Protein AF-A0A1G5QRR0-F1 (afdb_monomer_lite)

Structure (mmCIF, N/CA/C/O backbone):
data_AF-A0A1G5QRR0-F1
#
_entry.id   AF-A0A1G5QRR0-F1
#
loop_
_atom_site.group_PDB
_atom_site.id
_atom_site.type_symbol
_atom_site.label_atom_id
_atom_site.label_alt_id
_atom_site.label_comp_id
_atom_site.label_asym_id
_atom_site.label_entity_id
_atom_site.label_seq_id
_atom_site.pdbx_PDB_ins_code
_atom_site.Cartn_x
_atom_site.Cartn_y
_atom_site.Cartn_z
_atom_site.occupancy
_atom_site.B_iso_or_equiv
_atom_site.auth_seq_id
_atom_site.auth_comp_id
_atom_site.auth_asym_id
_atom_site.auth_atom_id
_atom_site.pdbx_PDB_model_num
ATOM 1 N N . MET A 1 1 ? -15.739 -10.893 16.675 1.00 93.25 1 MET A N 1
ATOM 2 C CA . MET A 1 1 ? -15.525 -9.509 16.202 1.00 93.25 1 MET A CA 1
ATOM 3 C C . MET A 1 1 ? -14.494 -9.543 15.092 1.00 93.25 1 MET A C 1
ATOM 5 O O . MET A 1 1 ? -13.496 -10.241 15.240 1.00 93.25 1 MET A O 1
ATOM 9 N N . ALA A 1 2 ? -14.731 -8.802 14.019 1.00 96.94 2 ALA A N 1
ATOM 10 C CA . ALA A 1 2 ? -13.750 -8.516 12.985 1.00 96.94 2 ALA A CA 1
ATOM 11 C C . ALA A 1 2 ? -13.178 -7.105 13.179 1.00 96.94 2 ALA A C 1
ATOM 13 O O . ALA A 1 2 ? -13.888 -6.200 13.620 1.00 96.94 2 ALA A O 1
ATOM 14 N N . PHE A 1 3 ? -11.904 -6.919 12.848 1.00 97.75 3 PHE A N 1
ATOM 15 C CA . PHE A 1 3 ? -11.227 -5.627 12.894 1.00 97.75 3 PHE A CA 1
ATOM 16 C C . PHE A 1 3 ? -10.704 -5.277 11.503 1.00 97.75 3 PHE A C 1
ATOM 18 O O . PHE A 1 3 ? -9.831 -5.973 10.979 1.00 97.75 3 PHE A O 1
ATOM 25 N N . VAL A 1 4 ? -11.255 -4.216 10.916 1.00 98.31 4 VAL A N 1
ATOM 26 C CA . VAL A 1 4 ? -10.797 -3.626 9.659 1.00 98.31 4 VAL A CA 1
ATOM 27 C C . VAL A 1 4 ? -9.954 -2.403 9.995 1.00 98.31 4 VAL A C 1
ATOM 29 O O . VAL A 1 4 ? -10.473 -1.377 10.421 1.00 98.31 4 VAL A O 1
ATOM 32 N N . ASP A 1 5 ? -8.646 -2.502 9.809 1.00 97.81 5 ASP A N 1
ATOM 33 C CA . ASP A 1 5 ? -7.711 -1.401 10.030 1.00 97.81 5 ASP A CA 1
ATOM 34 C C . ASP A 1 5 ? -7.478 -0.684 8.692 1.00 97.81 5 ASP A C 1
ATOM 36 O O . ASP A 1 5 ? -6.813 -1.212 7.795 1.00 97.81 5 ASP A O 1
ATOM 40 N N . ALA A 1 6 ? -8.034 0.519 8.549 1.00 97.56 6 ALA A N 1
ATOM 41 C CA . ALA A 1 6 ? -7.885 1.378 7.378 1.00 97.56 6 ALA A CA 1
ATOM 42 C C . ALA A 1 6 ? -6.852 2.507 7.567 1.00 97.56 6 ALA A C 1
ATOM 44 O O . ALA A 1 6 ? -6.696 3.344 6.668 1.00 97.56 6 ALA A O 1
ATOM 45 N N . ASP A 1 7 ? -6.111 2.557 8.685 1.00 96.25 7 ASP A N 1
ATOM 46 C CA . ASP A 1 7 ? -5.001 3.506 8.844 1.00 96.25 7 ASP A CA 1
ATOM 47 C C . ASP A 1 7 ? -3.722 2.989 8.170 1.00 96.25 7 ASP A C 1
ATOM 49 O O . ASP A 1 7 ? -2.784 2.482 8.783 1.00 96.25 7 ASP A O 1
ATOM 53 N N . ILE A 1 8 ? -3.633 3.218 6.861 1.00 95.69 8 ILE A N 1
ATOM 54 C CA . ILE A 1 8 ? -2.472 2.859 6.031 1.00 95.69 8 ILE A CA 1
ATOM 55 C C . ILE A 1 8 ? -1.127 3.431 6.520 1.00 95.69 8 ILE A C 1
ATOM 57 O O . ILE A 1 8 ? -0.068 2.948 6.106 1.00 95.69 8 ILE A O 1
ATOM 61 N N . GLY A 1 9 ? -1.137 4.468 7.365 1.00 93.44 9 GLY A N 1
ATOM 62 C CA . GLY A 1 9 ? 0.057 5.138 7.870 1.00 93.44 9 GLY A CA 1
ATOM 63 C C . GLY A 1 9 ? 0.488 4.697 9.269 1.00 93.44 9 GLY A C 1
ATOM 64 O O . GLY A 1 9 ? 1.671 4.858 9.599 1.00 93.44 9 GLY A O 1
ATOM 65 N N . GLN A 1 10 ? -0.433 4.181 10.084 1.00 92.00 10 GLN A N 1
ATOM 66 C CA . GLN A 1 10 ? -0.209 3.760 11.468 1.00 92.00 10 GLN A CA 1
ATOM 67 C C . GLN A 1 10 ? -1.013 2.495 11.782 1.00 92.00 10 GLN A C 1
ATOM 69 O O . GLN A 1 10 ? -2.097 2.567 12.336 1.00 92.00 10 GLN A O 1
ATOM 74 N N . LYS A 1 11 ? -0.435 1.336 11.464 1.00 92.38 11 LYS A N 1
ATOM 75 C CA . LYS A 1 11 ? -1.112 0.042 11.594 1.00 92.38 11 LYS A CA 1
ATOM 76 C C . LYS A 1 11 ? -1.069 -0.545 12.996 1.00 92.38 11 LYS A C 1
ATOM 78 O O . LYS A 1 11 ? 0.013 -0.668 13.597 1.00 92.38 11 LYS A O 1
ATOM 83 N N . ASP A 1 12 ? -2.211 -1.070 13.407 1.00 91.62 12 ASP A N 1
ATOM 84 C CA . ASP A 1 12 ? -2.337 -2.000 14.518 1.00 91.62 12 ASP A CA 1
ATOM 85 C C . ASP A 1 12 ? -2.231 -3.449 14.041 1.00 91.62 12 ASP A C 1
ATOM 87 O O . ASP A 1 12 ? -1.553 -4.236 14.708 1.00 91.62 12 ASP A O 1
ATOM 91 N N . VAL A 1 13 ? -2.768 -3.772 12.855 1.00 93.12 13 VAL A N 1
ATOM 92 C CA . VAL A 1 13 ? -2.753 -5.132 12.285 1.00 93.12 13 VAL A CA 1
ATOM 93 C C . VAL A 1 13 ? -2.138 -5.174 10.886 1.00 93.12 13 VAL A C 1
ATOM 95 O O . VAL A 1 13 ? -2.573 -4.469 9.977 1.00 93.12 13 VAL A O 1
ATOM 98 N N . GLY A 1 14 ? -1.175 -6.071 10.669 1.00 93.12 14 GLY A N 1
ATOM 99 C CA . GLY A 1 14 ? -0.569 -6.292 9.352 1.00 93.12 14 GLY A CA 1
ATOM 100 C C . GLY A 1 14 ? 0.371 -5.164 8.885 1.00 93.12 14 GLY A C 1
ATOM 101 O O . GLY A 1 14 ? 0.835 -4.349 9.694 1.00 93.12 14 GLY A O 1
ATOM 102 N N . PRO A 1 15 ? 0.739 -5.143 7.590 1.00 95.31 15 PRO A N 1
ATOM 103 C CA . PRO A 1 15 ? 1.737 -4.213 7.075 1.00 95.31 15 PRO A CA 1
ATOM 104 C C . PRO A 1 15 ? 1.178 -2.809 6.823 1.00 95.31 15 PRO A C 1
ATOM 106 O O . PRO A 1 15 ? 0.017 -2.620 6.458 1.00 95.31 15 PRO A O 1
ATOM 109 N N . SER A 1 16 ? 2.044 -1.800 6.951 1.00 96.62 16 SER A N 1
ATOM 110 C CA . SER A 1 16 ? 1.737 -0.433 6.501 1.00 96.62 16 SER A CA 1
ATOM 111 C C . SER A 1 16 ? 1.483 -0.378 4.992 1.00 96.62 16 SER A C 1
ATOM 113 O O . SER A 1 16 ? 1.890 -1.274 4.255 1.00 96.62 16 SER A O 1
ATOM 115 N N . ALA A 1 17 ? 0.830 0.694 4.536 1.00 97.50 17 ALA A N 1
ATOM 116 C CA . ALA A 1 17 ? 0.374 0.877 3.156 1.00 97.50 17 ALA A CA 1
ATOM 117 C C . ALA A 1 17 ? -0.725 -0.091 2.683 1.00 97.50 17 ALA A C 1
ATOM 119 O O . ALA A 1 17 ? -0.899 -0.297 1.478 1.00 97.50 17 ALA A O 1
ATOM 120 N N . SER A 1 18 ? -1.486 -0.659 3.622 1.00 97.94 18 SER A N 1
ATOM 121 C CA . SER A 1 18 ? -2.614 -1.541 3.328 1.00 97.94 18 SER A CA 1
ATOM 122 C C . SER A 1 18 ? -3.793 -1.325 4.277 1.00 97.94 18 SER A C 1
ATOM 124 O O . SER A 1 18 ? -3.608 -0.943 5.439 1.00 97.94 18 SER A O 1
ATOM 126 N N . VAL A 1 19 ? -4.999 -1.576 3.770 1.00 98.44 19 VAL A N 1
ATOM 127 C CA . VAL A 1 19 ? -6.179 -1.831 4.607 1.00 98.44 19 VAL A CA 1
ATOM 128 C C . VAL A 1 19 ? -6.159 -3.319 4.953 1.00 98.44 19 VAL A C 1
ATOM 130 O O . VAL A 1 19 ? -5.825 -4.131 4.091 1.00 98.44 19 VAL A O 1
ATOM 133 N N . THR A 1 20 ? -6.445 -3.688 6.198 1.00 98.31 20 THR A N 1
ATOM 134 C CA . THR 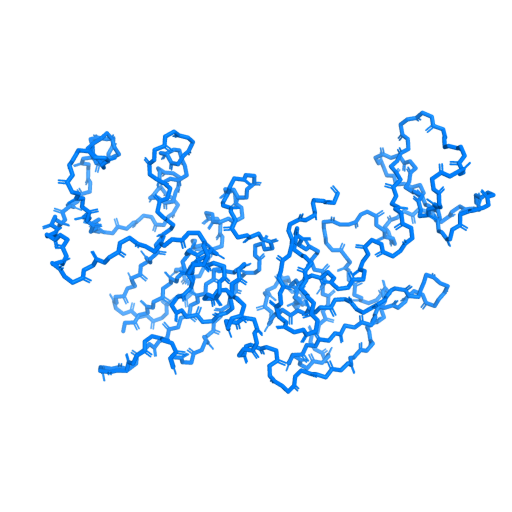A 1 20 ? -6.318 -5.078 6.667 1.00 98.31 20 THR A CA 1
ATOM 135 C C . THR A 1 20 ? -7.554 -5.534 7.423 1.00 98.31 20 THR A C 1
ATOM 137 O O . THR A 1 20 ? -8.171 -4.737 8.116 1.00 98.31 20 THR A O 1
ATOM 140 N N . LEU A 1 21 ? -7.887 -6.820 7.304 1.00 98.31 21 LEU A N 1
ATOM 141 C CA . LEU A 1 21 ? -8.945 -7.500 8.048 1.00 98.31 21 LEU A CA 1
ATOM 142 C C . LEU A 1 21 ? -8.325 -8.586 8.930 1.00 98.31 21 LEU A C 1
ATOM 144 O O . LEU A 1 21 ? -7.535 -9.403 8.450 1.00 98.31 21 LEU A O 1
ATOM 148 N N . ALA A 1 22 ? -8.714 -8.633 10.201 1.00 97.44 22 ALA A N 1
ATOM 149 C CA . ALA A 1 22 ? -8.331 -9.699 11.122 1.00 97.44 22 ALA A CA 1
ATOM 150 C C . ALA A 1 22 ? -9.433 -10.040 12.129 1.00 97.44 22 ALA A C 1
ATOM 152 O O . ALA A 1 22 ? -10.358 -9.260 12.358 1.00 97.44 22 ALA A O 1
ATOM 153 N N . TYR A 1 23 ? -9.280 -11.198 12.772 1.00 96.25 23 TYR A N 1
ATOM 154 C CA . TYR A 1 23 ? -10.185 -11.714 13.801 1.00 96.25 23 TYR A CA 1
ATOM 155 C C . TYR A 1 23 ? -9.426 -11.884 15.127 1.00 96.25 23 TYR A C 1
ATOM 157 O O . TYR A 1 23 ? -8.952 -12.982 15.433 1.00 96.25 23 TYR A O 1
ATOM 165 N N . PRO A 1 24 ? -9.233 -10.799 15.900 1.00 94.19 24 PRO A N 1
ATOM 166 C CA . PRO A 1 24 ? -8.525 -10.875 17.171 1.00 94.19 24 PRO A CA 1
ATOM 167 C C . PRO A 1 24 ? -9.317 -11.692 18.197 1.00 94.19 24 PRO A C 1
ATOM 169 O O . PRO A 1 24 ? -10.535 -11.546 18.330 1.00 94.19 24 PRO A O 1
ATOM 172 N N . GLN A 1 25 ? -8.610 -12.526 18.956 1.00 91.75 25 GLN A N 1
ATOM 173 C CA . GLN A 1 25 ? -9.187 -13.253 20.085 1.00 91.75 25 GLN A CA 1
ATOM 174 C C . GLN A 1 25 ? -9.355 -12.332 21.307 1.00 91.75 25 GLN A C 1
ATOM 176 O O . GLN A 1 25 ? -8.607 -11.359 21.454 1.00 91.75 25 GLN A O 1
ATOM 181 N N . PRO A 1 26 ? -10.302 -12.616 22.223 1.00 89.94 26 PRO A N 1
ATOM 182 C CA . PRO A 1 26 ? -10.448 -11.847 23.457 1.00 89.94 26 PRO A CA 1
ATOM 183 C C . PRO A 1 26 ? -9.129 -11.746 24.240 1.00 89.94 26 PRO A C 1
ATOM 185 O O . PRO A 1 26 ? -8.497 -12.753 24.545 1.00 89.94 26 PRO A O 1
ATOM 188 N N . GLY A 1 27 ? -8.705 -10.520 24.561 1.00 88.19 27 GLY A N 1
ATOM 189 C CA . GLY A 1 27 ? -7.454 -10.248 25.285 1.00 88.19 27 GLY A CA 1
ATOM 190 C C . GLY A 1 27 ? -6.173 -10.311 24.440 1.00 88.19 27 GLY A C 1
ATOM 191 O O . GLY A 1 27 ? -5.105 -9.981 24.951 1.00 88.19 27 GLY A O 1
ATOM 192 N N . GLN A 1 28 ? -6.258 -10.683 23.160 1.00 92.12 28 GLN A N 1
ATOM 193 C CA . GLN A 1 28 ? -5.120 -10.681 22.243 1.00 92.12 28 GLN A CA 1
ATOM 194 C C . GLN A 1 28 ? -4.773 -9.251 21.812 1.00 92.12 28 GLN A C 1
ATOM 196 O O . GLN A 1 28 ? -5.653 -8.451 21.487 1.00 92.12 28 GLN A O 1
ATOM 201 N N . ALA A 1 29 ? -3.480 -8.930 21.755 1.00 91.19 29 ALA A N 1
ATOM 202 C CA . ALA A 1 29 ? -3.039 -7.688 21.139 1.00 91.19 29 ALA A CA 1
ATOM 203 C C . ALA A 1 29 ? -3.320 -7.723 19.628 1.00 91.19 29 ALA A C 1
ATOM 205 O O . ALA A 1 29 ? -2.993 -8.697 18.954 1.00 91.19 29 ALA A O 1
ATOM 206 N N . LEU A 1 30 ? -3.862 -6.632 19.075 1.00 91.69 30 LEU A N 1
ATOM 207 C CA . LEU A 1 30 ? -4.145 -6.516 17.637 1.00 91.69 30 LEU A CA 1
ATOM 208 C C . LEU A 1 30 ? -2.904 -6.800 16.772 1.00 91.69 30 LEU A C 1
ATOM 210 O O . LEU A 1 30 ? -3.001 -7.457 15.742 1.00 91.69 30 LEU A O 1
ATOM 214 N N . ALA A 1 31 ? -1.722 -6.388 17.236 1.00 88.38 31 ALA A N 1
ATOM 215 C CA . ALA A 1 31 ? -0.454 -6.634 16.551 1.00 88.38 31 ALA A CA 1
ATOM 216 C C . ALA A 1 31 ? -0.129 -8.121 16.334 1.00 88.38 31 ALA A C 1
ATOM 218 O O . ALA A 1 31 ? 0.607 -8.424 15.395 1.00 88.38 31 ALA A O 1
ATOM 219 N N . ASP A 1 32 ? -0.680 -9.003 17.170 1.00 89.19 32 ASP A N 1
ATOM 220 C CA . ASP A 1 32 ? -0.476 -10.452 17.124 1.00 89.19 32 ASP A CA 1
ATOM 221 C C . ASP A 1 32 ? -1.654 -11.182 16.456 1.00 89.19 32 ASP A C 1
ATOM 223 O O . ASP A 1 32 ? -1.625 -12.406 16.309 1.00 89.19 32 ASP A O 1
ATOM 227 N N . ALA A 1 33 ? -2.710 -10.457 16.071 1.00 91.44 33 ALA A N 1
ATOM 228 C CA . ALA A 1 33 ? -3.865 -11.036 15.405 1.00 91.44 33 ALA A CA 1
ATOM 229 C C . ALA A 1 33 ? -3.465 -11.594 14.033 1.00 91.44 33 ALA A C 1
ATOM 231 O O . ALA A 1 33 ? -2.716 -10.975 13.273 1.00 91.44 33 ALA A O 1
ATOM 232 N N . THR A 1 34 ? -3.989 -12.776 13.704 1.00 87.12 34 THR A N 1
ATOM 233 C CA . THR A 1 34 ? -3.760 -13.372 12.386 1.00 87.12 34 THR A CA 1
ATOM 234 C C . THR A 1 34 ? -4.510 -12.567 11.334 1.00 87.12 34 THR A C 1
ATOM 236 O O . THR A 1 34 ? -5.709 -12.313 11.461 1.00 87.12 34 THR A O 1
ATOM 239 N N . LEU A 1 35 ? -3.780 -12.158 10.300 1.00 93.06 35 LEU A N 1
ATOM 240 C CA . LEU A 1 35 ? -4.326 -11.435 9.164 1.00 93.06 35 LEU A CA 1
ATOM 241 C C . LEU A 1 35 ? -5.201 -12.380 8.334 1.00 93.06 35 LEU A C 1
ATOM 243 O O . LEU A 1 35 ? -4.727 -13.430 7.907 1.00 93.06 35 LEU A O 1
ATOM 247 N N . ALA A 1 36 ? -6.457 -12.003 8.109 1.00 95.88 36 ALA A N 1
ATOM 248 C CA . ALA A 1 36 ? -7.395 -12.778 7.303 1.00 95.88 36 ALA A CA 1
ATOM 249 C C . ALA A 1 36 ? -7.393 -12.331 5.837 1.00 95.88 36 ALA A C 1
ATOM 251 O O . ALA A 1 36 ? -7.413 -13.162 4.937 1.00 95.88 36 ALA A O 1
ATOM 252 N N . ALA A 1 37 ? -7.339 -11.020 5.600 1.00 97.25 37 ALA A N 1
ATOM 253 C CA . ALA A 1 37 ? -7.251 -10.437 4.266 1.00 97.25 37 ALA A CA 1
ATOM 254 C C . ALA A 1 37 ? -6.588 -9.057 4.324 1.00 97.25 37 ALA A C 1
ATOM 256 O O . ALA A 1 37 ? -6.508 -8.427 5.384 1.00 97.25 37 ALA A O 1
ATOM 257 N N . LEU A 1 38 ? -6.117 -8.570 3.180 1.00 97.94 38 LEU A N 1
ATOM 258 C CA . LEU A 1 38 ? -5.627 -7.206 3.042 1.00 97.94 38 LEU A CA 1
ATOM 259 C C . LEU A 1 38 ? -5.933 -6.644 1.655 1.00 97.94 38 LEU A C 1
ATOM 261 O O . LEU A 1 38 ? -6.225 -7.384 0.724 1.00 97.94 38 LEU A O 1
ATOM 265 N N . HIS A 1 39 ? -5.798 -5.331 1.521 1.00 98.25 39 HIS A N 1
ATOM 266 C CA . HIS A 1 39 ? -5.804 -4.634 0.245 1.00 98.25 39 HIS A CA 1
ATOM 267 C C . HIS A 1 39 ? -4.628 -3.662 0.202 1.00 98.25 39 HIS A C 1
ATOM 269 O O . HIS A 1 39 ? -4.481 -2.801 1.079 1.00 98.25 39 HIS A O 1
ATOM 275 N N . PHE A 1 40 ? -3.774 -3.788 -0.811 1.00 98.31 40 PHE A N 1
ATOM 276 C CA . PHE A 1 40 ? -2.625 -2.902 -0.968 1.00 98.31 40 PHE A CA 1
ATOM 277 C C . PHE A 1 40 ? -3.038 -1.541 -1.534 1.00 98.31 40 PHE A C 1
ATOM 279 O O . PHE A 1 40 ? -3.473 -1.441 -2.677 1.00 98.31 40 PHE A O 1
ATOM 286 N N . VAL A 1 41 ? -2.826 -0.483 -0.749 1.00 97.62 41 VAL A N 1
ATOM 287 C CA . VAL A 1 41 ? -3.053 0.910 -1.174 1.00 97.62 41 VAL A CA 1
ATOM 288 C C . VAL A 1 41 ? -1.769 1.519 -1.743 1.00 97.62 41 VAL A C 1
ATOM 290 O O . VAL A 1 41 ? -1.805 2.344 -2.645 1.00 97.62 41 VAL A O 1
ATOM 293 N N . GLY A 1 42 ? -0.605 1.121 -1.221 1.00 96.44 42 GLY A N 1
ATOM 294 C CA . GLY A 1 42 ? 0.694 1.558 -1.742 1.00 96.44 42 GLY A CA 1
ATOM 295 C C . GLY A 1 42 ? 1.156 2.948 -1.311 1.00 96.44 42 GLY A C 1
ATOM 296 O O . GLY A 1 42 ? 2.190 3.419 -1.785 1.00 96.44 42 GLY A O 1
ATOM 297 N N . ALA A 1 43 ? 0.467 3.572 -0.356 1.00 96.50 43 ALA A N 1
ATOM 298 C CA . ALA A 1 43 ? 0.861 4.832 0.268 1.00 96.50 43 ALA A CA 1
ATOM 299 C C . ALA A 1 43 ? 0.700 4.779 1.796 1.00 96.50 43 ALA A C 1
ATOM 301 O O . ALA A 1 43 ? -0.050 3.972 2.323 1.00 96.50 43 ALA A O 1
ATOM 302 N N . VAL A 1 44 ? 1.393 5.662 2.523 1.00 95.62 44 VAL A N 1
ATOM 303 C CA . VAL A 1 44 ? 1.211 5.866 3.986 1.00 95.62 44 VAL A CA 1
ATOM 304 C C . VAL A 1 44 ? 0.529 7.196 4.311 1.00 95.62 44 VAL A C 1
ATOM 306 O O . VAL A 1 44 ? 0.381 7.560 5.475 1.00 95.62 44 VAL A O 1
ATOM 309 N N . ASN A 1 45 ? 0.159 7.950 3.277 1.00 94.12 45 ASN A N 1
ATOM 310 C CA . ASN A 1 45 ? -0.629 9.169 3.366 1.00 94.12 45 ASN A CA 1
ATOM 311 C C . ASN A 1 45 ? -1.880 8.956 2.503 1.00 94.12 45 ASN A C 1
ATOM 313 O O . ASN A 1 45 ? -1.723 8.590 1.339 1.00 94.12 45 ASN A O 1
ATOM 317 N N . PRO A 1 46 ? -3.093 9.171 3.037 1.00 94.56 46 PRO A N 1
ATOM 318 C CA . PRO A 1 46 ? -4.326 8.966 2.282 1.00 94.56 46 PRO A CA 1
ATOM 319 C C . PRO A 1 46 ? -4.497 9.927 1.095 1.00 94.56 46 PRO A C 1
ATOM 321 O O . PRO A 1 46 ? -5.269 9.632 0.188 1.00 94.56 46 PRO A O 1
ATOM 324 N N . MET A 1 47 ? -3.811 11.074 1.073 1.00 94.00 47 MET A N 1
ATOM 325 C CA . MET A 1 47 ? -3.943 12.060 -0.006 1.00 94.00 47 MET A CA 1
ATOM 326 C C . MET A 1 47 ? -3.570 11.465 -1.371 1.00 94.00 47 MET A C 1
ATOM 328 O O . MET A 1 47 ? -2.461 10.969 -1.544 1.00 94.00 47 MET A O 1
ATOM 332 N N . GLY A 1 48 ? -4.493 11.557 -2.335 1.00 93.06 48 GLY A N 1
ATOM 333 C CA . GLY A 1 48 ? -4.364 10.947 -3.667 1.00 93.06 48 GLY A CA 1
ATOM 334 C C . GLY A 1 48 ? -4.904 9.515 -3.766 1.00 93.06 48 GLY A C 1
ATOM 335 O O . GLY A 1 48 ? -5.048 9.007 -4.869 1.00 93.06 48 GLY A O 1
ATOM 336 N N . HIS A 1 49 ? -5.279 8.899 -2.637 1.00 95.50 49 HIS A N 1
ATOM 337 C CA . HIS A 1 49 ? -5.653 7.479 -2.539 1.00 95.50 49 HIS A CA 1
ATOM 338 C C . HIS A 1 49 ? -7.047 7.256 -1.938 1.00 95.50 49 HIS A C 1
ATOM 340 O O . HIS A 1 49 ? -7.357 6.170 -1.455 1.00 95.50 49 HIS A O 1
ATOM 346 N N . PHE A 1 50 ? -7.910 8.279 -1.943 1.00 96.75 50 PHE A N 1
ATOM 347 C CA . PHE A 1 50 ? -9.224 8.212 -1.288 1.00 96.75 50 PHE A CA 1
ATOM 348 C C . PHE A 1 50 ? -10.121 7.123 -1.879 1.00 96.75 50 PHE A C 1
ATOM 350 O O . PHE A 1 50 ? -10.727 6.376 -1.119 1.00 96.75 50 PHE A O 1
ATOM 357 N N . LEU A 1 51 ? -10.172 6.991 -3.210 1.00 96.50 51 LEU A N 1
ATOM 358 C CA . LEU A 1 51 ? -10.987 5.962 -3.861 1.00 96.50 51 LEU A CA 1
ATOM 359 C C . LEU A 1 51 ? -10.542 4.552 -3.454 1.00 96.50 51 LEU A C 1
ATOM 361 O O . LEU A 1 51 ? -11.376 3.750 -3.041 1.00 96.50 51 LEU A O 1
ATOM 365 N N . SER A 1 52 ? -9.235 4.270 -3.520 1.00 95.44 52 SER A N 1
ATOM 366 C CA . SER A 1 52 ? -8.674 2.978 -3.101 1.00 95.44 52 SER A CA 1
ATOM 367 C C . SER A 1 52 ? -8.963 2.707 -1.625 1.00 95.44 52 SER A C 1
ATOM 369 O O . SER A 1 52 ? -9.461 1.640 -1.297 1.00 95.44 52 SER A O 1
ATOM 371 N N . LEU A 1 53 ? -8.768 3.688 -0.740 1.00 97.38 53 LEU A N 1
ATOM 372 C CA . LEU A 1 53 ? -9.079 3.538 0.684 1.00 97.38 53 LEU A CA 1
ATOM 373 C C . LEU A 1 53 ? -10.552 3.223 0.948 1.00 97.38 53 LEU A C 1
ATOM 375 O O . LEU A 1 53 ? -10.849 2.309 1.713 1.00 97.38 53 LEU A O 1
ATOM 379 N N . VAL A 1 54 ? -11.471 3.972 0.336 1.00 98.38 54 VAL A N 1
ATOM 380 C CA . VAL A 1 54 ? -12.915 3.798 0.542 1.00 98.38 54 VAL A CA 1
ATOM 381 C C . VAL A 1 54 ? -13.370 2.435 0.029 1.00 98.38 54 VAL A C 1
ATOM 383 O O . VAL A 1 54 ? -14.037 1.700 0.753 1.00 98.38 54 VAL A O 1
ATOM 386 N N . THR A 1 55 ? -12.970 2.081 -1.194 1.00 98.06 55 THR A N 1
ATOM 387 C CA . THR A 1 55 ? -13.351 0.808 -1.824 1.00 98.06 55 THR A CA 1
ATOM 388 C C . THR A 1 55 ? -12.746 -0.391 -1.101 1.00 98.06 55 THR A C 1
ATOM 390 O O . THR A 1 55 ? -13.476 -1.328 -0.799 1.00 98.06 55 THR A O 1
ATOM 393 N N . ALA A 1 56 ? -11.467 -0.332 -0.724 1.00 98.12 56 ALA A N 1
ATOM 394 C CA . ALA A 1 56 ? -10.800 -1.376 0.051 1.00 98.12 56 ALA A CA 1
ATOM 395 C C . ALA A 1 56 ? -11.422 -1.574 1.438 1.00 98.12 56 ALA A C 1
ATOM 397 O O . ALA A 1 56 ? -11.621 -2.702 1.876 1.00 98.12 56 ALA A O 1
ATOM 398 N N . THR A 1 57 ? -11.739 -0.480 2.136 1.00 98.56 57 THR A N 1
ATOM 399 C CA . THR A 1 57 ? -12.359 -0.558 3.467 1.00 98.56 57 THR A CA 1
ATOM 400 C C . THR A 1 57 ? -13.751 -1.170 3.380 1.00 98.56 57 THR A C 1
ATOM 402 O O . THR A 1 57 ? -14.087 -2.025 4.194 1.00 98.56 57 THR A O 1
ATOM 405 N N . ARG A 1 58 ? -14.544 -0.770 2.378 1.00 98.44 58 ARG A N 1
ATOM 406 C CA . ARG A 1 58 ? -15.865 -1.349 2.122 1.00 98.44 58 ARG A CA 1
ATOM 407 C C . ARG A 1 58 ? -15.774 -2.837 1.787 1.00 98.44 58 ARG A C 1
ATOM 409 O O . ARG A 1 58 ? -16.470 -3.625 2.409 1.00 98.44 58 ARG A O 1
ATOM 416 N N . ASP A 1 59 ? -14.912 -3.214 0.850 1.00 98.31 59 ASP A N 1
ATOM 417 C CA . ASP A 1 59 ? -14.734 -4.609 0.436 1.00 98.31 59 ASP A CA 1
ATOM 418 C C . ASP A 1 59 ? -14.318 -5.508 1.613 1.00 98.31 59 ASP A C 1
ATOM 420 O O . ASP A 1 59 ? -14.942 -6.538 1.855 1.00 98.31 59 ASP A O 1
ATOM 424 N N . LEU A 1 60 ? -13.333 -5.089 2.415 1.00 98.31 60 LEU A N 1
ATOM 425 C CA . LEU A 1 60 ? -12.910 -5.868 3.582 1.00 98.31 60 LEU A CA 1
ATOM 426 C C . LEU A 1 60 ? -13.954 -5.893 4.708 1.00 98.31 60 LEU A C 1
ATOM 428 O O . LEU A 1 60 ? -14.018 -6.883 5.434 1.00 98.31 60 LEU A O 1
ATOM 432 N N . ALA A 1 61 ? -14.770 -4.846 4.857 1.00 98.19 61 ALA A N 1
ATOM 433 C CA . ALA A 1 61 ? -15.895 -4.855 5.789 1.00 98.19 61 ALA A CA 1
ATOM 434 C C . ALA A 1 61 ? -17.008 -5.814 5.333 1.00 98.19 61 ALA A C 1
ATOM 436 O O . ALA A 1 61 ? -17.552 -6.533 6.165 1.00 98.19 61 ALA A O 1
ATOM 437 N N . ASP A 1 62 ? -17.301 -5.885 4.031 1.00 97.75 62 ASP A N 1
ATOM 438 C CA . ASP A 1 62 ? -18.310 -6.799 3.473 1.00 97.75 62 ASP A CA 1
ATOM 439 C C . ASP A 1 62 ? -17.879 -8.274 3.561 1.00 97.75 62 ASP A C 1
ATOM 441 O O . ASP A 1 62 ? -18.718 -9.157 3.728 1.00 97.75 62 ASP A O 1
ATOM 445 N N . ARG A 1 63 ? -16.571 -8.555 3.477 1.00 96.69 63 ARG A N 1
ATOM 446 C CA . ARG A 1 63 ? -15.993 -9.905 3.645 1.00 96.69 63 ARG A CA 1
ATOM 447 C C . ARG A 1 63 ? -15.873 -10.346 5.107 1.00 96.69 63 ARG A C 1
ATOM 449 O O . ARG A 1 63 ? -15.463 -11.476 5.368 1.00 96.69 63 ARG A O 1
ATOM 456 N N . ALA A 1 64 ? -16.134 -9.457 6.061 1.00 96.81 64 ALA A N 1
ATOM 457 C CA . ALA A 1 64 ? -15.966 -9.762 7.470 1.00 96.81 64 ALA A CA 1
ATOM 458 C C . ALA A 1 64 ? -17.101 -10.668 7.969 1.00 96.81 64 ALA A C 1
ATOM 460 O O . ALA A 1 64 ? -18.257 -10.265 8.057 1.00 96.81 64 ALA A O 1
ATOM 461 N N . GLU A 1 65 ? -16.757 -11.887 8.369 1.00 94.62 65 GLU A N 1
ATOM 462 C CA . GLU A 1 65 ? -17.695 -12.858 8.928 1.00 94.62 65 GLU A CA 1
ATOM 463 C C . GLU A 1 65 ? -17.722 -12.731 10.461 1.00 94.62 65 GLU A C 1
ATOM 465 O O . GLU A 1 65 ? -17.066 -13.479 11.188 1.00 94.62 65 GLU A O 1
ATOM 470 N N . ALA A 1 66 ? -18.429 -11.719 10.977 1.00 95.25 66 ALA A N 1
ATOM 471 C CA . ALA A 1 66 ? -18.587 -11.500 12.415 1.00 95.25 66 ALA A CA 1
ATOM 472 C C . ALA A 1 66 ? -19.847 -10.691 12.757 1.00 95.25 66 ALA A C 1
ATOM 474 O O . ALA A 1 66 ? -20.230 -9.799 12.010 1.00 95.25 66 ALA A O 1
ATOM 475 N N . ASP A 1 67 ? -20.401 -10.904 13.957 1.00 94.44 67 ASP A N 1
ATOM 476 C CA . ASP A 1 67 ? -21.542 -10.118 14.469 1.00 94.44 67 ASP A CA 1
ATOM 477 C C . ASP A 1 67 ? -21.217 -8.629 14.666 1.00 94.44 67 ASP A C 1
ATOM 479 O O . ASP A 1 67 ? -22.100 -7.777 14.684 1.00 94.44 67 ASP A O 1
ATOM 483 N N . VAL A 1 68 ? -19.934 -8.316 14.871 1.00 96.50 68 VAL A N 1
ATOM 484 C CA . VAL A 1 68 ? -19.436 -6.955 15.086 1.00 96.50 68 VAL A CA 1
ATOM 485 C C . VAL A 1 68 ? -18.185 -6.755 14.249 1.00 96.50 68 VAL A C 1
ATOM 487 O O . VAL A 1 68 ? -17.197 -7.477 14.434 1.00 96.50 68 VAL A O 1
ATOM 490 N N . VAL A 1 69 ? -18.218 -5.740 13.387 1.00 97.81 69 VAL A N 1
ATOM 491 C CA . VAL A 1 69 ? -17.081 -5.269 12.592 1.00 97.81 69 VAL A CA 1
ATOM 492 C C . VAL A 1 69 ? -16.675 -3.892 13.105 1.00 97.81 69 VAL A C 1
ATOM 494 O O . VAL A 1 69 ? -17.462 -2.949 13.081 1.00 97.81 69 VAL A O 1
ATOM 497 N N . VAL A 1 70 ? -15.441 -3.770 13.582 1.00 97.81 70 VAL A N 1
ATOM 498 C CA . VAL A 1 70 ? -14.861 -2.485 13.981 1.00 97.81 70 VAL A CA 1
ATOM 499 C C . VAL A 1 70 ? -13.972 -1.997 12.853 1.00 97.81 70 VAL A C 1
ATOM 501 O O . VAL A 1 70 ? -13.026 -2.686 12.477 1.00 97.81 70 VAL A O 1
ATOM 504 N N . VAL A 1 71 ? -14.266 -0.807 12.331 1.00 98.25 71 VAL A N 1
ATOM 505 C CA . VAL A 1 71 ? -13.451 -0.155 11.304 1.00 98.25 71 VAL A CA 1
ATOM 506 C C . VAL A 1 71 ? -12.634 0.959 11.951 1.00 98.25 71 VAL A C 1
ATOM 508 O O . VAL A 1 71 ? -13.175 2.010 12.295 1.00 98.25 71 VAL A O 1
ATOM 511 N N . ASP A 1 72 ? -11.333 0.731 12.115 1.00 97.38 72 ASP A N 1
ATOM 512 C CA . ASP A 1 72 ? -10.390 1.774 12.510 1.00 97.38 72 ASP A CA 1
ATOM 513 C C . ASP A 1 72 ? -9.939 2.569 11.283 1.00 97.38 72 ASP A C 1
ATOM 515 O O . ASP A 1 72 ? -9.747 2.021 10.199 1.00 97.38 72 ASP A O 1
ATOM 519 N N . THR A 1 73 ? -9.805 3.885 11.420 1.00 95.56 73 THR A N 1
ATOM 520 C CA . THR A 1 73 ? -9.600 4.771 10.271 1.00 95.56 73 THR A CA 1
ATOM 521 C C . THR A 1 73 ? -8.483 5.777 10.516 1.00 95.56 73 THR A C 1
ATOM 523 O O . THR A 1 73 ? -8.134 6.095 11.644 1.00 95.56 73 THR A O 1
ATOM 526 N N . THR A 1 74 ? -7.962 6.370 9.439 1.00 93.81 74 THR A N 1
ATOM 527 C CA . THR A 1 74 ? -6.909 7.398 9.528 1.00 93.81 74 THR A CA 1
ATOM 528 C C . THR A 1 74 ? -7.305 8.608 10.389 1.00 93.81 74 THR A C 1
ATOM 530 O O . THR A 1 74 ? -8.448 9.057 10.369 1.00 93.81 74 THR A O 1
ATOM 533 N N . GLY A 1 75 ? -6.341 9.264 11.034 1.00 92.62 75 GLY A N 1
ATOM 534 C CA . GLY A 1 75 ? -6.593 10.509 11.784 1.00 92.62 75 GLY A CA 1
ATOM 535 C C . GLY A 1 75 ? -6.917 11.760 10.942 1.00 92.62 75 GLY A C 1
ATOM 536 O O . GLY A 1 75 ? -7.013 12.857 11.490 1.00 92.62 75 GLY A O 1
ATOM 537 N N . LEU A 1 76 ? -7.046 11.651 9.612 1.00 92.62 76 LEU A N 1
ATOM 538 C CA . LEU A 1 76 ? -7.293 12.798 8.730 1.00 92.62 76 LEU A CA 1
ATOM 539 C C . LEU A 1 76 ? -8.790 13.158 8.714 1.00 92.62 76 LEU A C 1
ATOM 541 O O . LEU A 1 76 ? -9.547 12.646 7.894 1.00 92.62 76 LEU A O 1
ATOM 545 N N . VAL A 1 77 ? -9.203 14.042 9.625 1.00 92.94 77 VAL A N 1
ATOM 546 C CA . VAL A 1 77 ? -10.614 14.450 9.826 1.00 92.94 77 VAL A CA 1
ATOM 547 C C . VAL A 1 77 ? -10.907 15.903 9.426 1.00 92.94 77 VAL A C 1
ATOM 549 O O . VAL A 1 77 ? -12.060 16.326 9.377 1.00 92.94 77 VAL A O 1
ATOM 552 N N . GLN A 1 78 ? -9.867 16.667 9.082 1.00 90.19 78 GLN A N 1
ATOM 553 C CA . GLN A 1 78 ? -9.958 18.070 8.672 1.00 90.19 78 GLN A CA 1
ATOM 554 C C . GLN A 1 78 ? -9.564 18.264 7.201 1.00 90.19 78 GLN A C 1
ATOM 556 O O . GLN A 1 78 ? -8.905 17.414 6.595 1.00 90.19 78 GLN A O 1
ATOM 561 N N . GLY A 1 79 ? -9.962 19.402 6.622 1.00 92.31 79 GLY A N 1
ATOM 562 C CA . GLY A 1 79 ? -9.681 19.737 5.223 1.00 92.31 79 GLY A CA 1
ATOM 563 C C . GLY A 1 79 ? -10.217 18.663 4.261 1.00 92.31 79 GLY A C 1
ATOM 564 O O . GLY A 1 79 ? -11.360 18.230 4.431 1.00 92.31 79 GLY A O 1
ATOM 565 N N . PRO A 1 80 ? -9.406 18.174 3.298 1.00 93.38 80 PRO A N 1
ATOM 566 C CA . PRO A 1 80 ? -9.786 17.062 2.416 1.00 93.38 80 PRO A CA 1
ATOM 567 C C . PRO A 1 80 ? -10.194 15.783 3.163 1.00 93.38 80 PRO A C 1
ATOM 569 O O . PRO A 1 80 ? -10.944 14.970 2.628 1.00 93.38 80 PRO A O 1
ATOM 572 N N . GLY A 1 81 ? -9.739 15.617 4.410 1.00 94.25 81 GLY A N 1
ATOM 573 C CA . GLY A 1 81 ? -10.107 14.506 5.282 1.00 94.25 81 GLY A CA 1
ATOM 574 C C . GLY A 1 81 ? -11.599 14.367 5.517 1.00 94.25 81 GLY A C 1
ATOM 575 O O . GLY A 1 81 ? -12.093 13.248 5.576 1.00 94.25 81 GLY A O 1
ATOM 576 N N . ARG A 1 82 ? -12.335 15.482 5.589 1.00 94.12 82 ARG A N 1
ATOM 577 C CA . ARG A 1 82 ? -13.786 15.429 5.796 1.00 94.12 82 ARG A CA 1
ATOM 578 C C . ARG A 1 82 ? -14.476 14.683 4.658 1.00 94.12 82 ARG A C 1
ATOM 580 O O . ARG A 1 82 ? -15.231 13.760 4.923 1.00 94.12 82 ARG A O 1
ATOM 587 N N . ALA A 1 83 ? -14.119 15.006 3.414 1.00 94.31 83 ALA A N 1
ATOM 588 C CA . ALA A 1 83 ? -14.645 14.312 2.244 1.00 94.31 83 ALA A CA 1
ATOM 589 C C . ALA A 1 83 ? -14.284 12.818 2.258 1.00 94.31 83 ALA A C 1
ATOM 591 O O . ALA A 1 83 ? -15.139 11.988 1.972 1.00 94.31 83 ALA A O 1
ATOM 592 N N . LEU A 1 84 ? -13.053 12.455 2.647 1.00 96.56 84 LEU A N 1
ATOM 593 C CA . LEU A 1 84 ? -12.677 11.047 2.819 1.00 96.56 84 LEU A CA 1
ATOM 594 C C . LEU A 1 84 ? -13.563 10.344 3.860 1.00 96.56 84 LEU A C 1
ATOM 596 O O . LEU A 1 84 ? -14.026 9.234 3.610 1.00 96.56 84 LEU A O 1
ATOM 600 N N . LYS A 1 85 ? -13.801 10.969 5.019 1.00 97.25 85 LYS A N 1
ATOM 601 C CA . LYS A 1 85 ? -14.631 10.386 6.081 1.00 97.25 85 LYS A CA 1
ATOM 602 C C . LYS A 1 85 ? -16.095 10.269 5.677 1.00 97.25 85 LYS A C 1
ATOM 604 O O . LYS A 1 85 ? -16.664 9.206 5.887 1.00 97.25 85 LYS A O 1
ATOM 609 N N . ASP A 1 86 ? -16.666 11.286 5.039 1.00 96.06 86 ASP A N 1
ATOM 610 C CA . ASP A 1 86 ? -18.038 11.229 4.524 1.00 96.06 86 ASP A CA 1
ATOM 611 C C . ASP A 1 86 ? -18.201 10.094 3.501 1.00 96.06 86 ASP A C 1
ATOM 613 O O . ASP A 1 86 ? -19.157 9.325 3.575 1.00 96.06 86 ASP A O 1
ATOM 617 N N . GLN A 1 87 ? -17.239 9.925 2.585 1.00 97.12 87 GLN A N 1
ATOM 618 C CA . GLN A 1 87 ? -17.267 8.828 1.611 1.00 97.12 87 GLN A CA 1
ATOM 619 C C . GLN A 1 87 ? -17.077 7.454 2.267 1.00 97.12 87 GLN A C 1
ATOM 621 O O . GLN A 1 87 ? -17.748 6.504 1.874 1.00 97.12 87 GLN A O 1
ATOM 626 N N . LEU A 1 88 ? -16.214 7.339 3.284 1.00 97.81 88 LEU A N 1
ATOM 627 C CA . LEU A 1 88 ? -16.073 6.105 4.064 1.00 97.81 88 LEU A CA 1
ATOM 628 C C . LEU A 1 88 ? -17.378 5.744 4.779 1.00 97.81 88 LEU A C 1
ATOM 630 O O . LEU A 1 88 ? -17.817 4.604 4.675 1.00 97.81 88 LEU A O 1
ATOM 634 N N . ILE A 1 89 ? -18.015 6.703 5.456 1.00 97.75 89 ILE A N 1
ATOM 635 C CA . ILE A 1 89 ? -19.304 6.500 6.133 1.00 97.75 89 ILE A CA 1
ATOM 636 C C . ILE A 1 89 ? -20.367 6.077 5.117 1.00 97.75 89 ILE A C 1
ATOM 638 O O . ILE A 1 89 ? -21.069 5.093 5.339 1.00 97.75 89 ILE A O 1
ATOM 642 N N . HIS A 1 90 ? -20.453 6.767 3.977 1.00 97.12 90 HIS A N 1
ATOM 643 C CA . HIS A 1 90 ? -21.420 6.448 2.930 1.00 97.12 90 HIS A CA 1
ATOM 644 C C . HIS A 1 90 ? -21.212 5.051 2.331 1.00 97.12 90 HIS A C 1
ATOM 646 O O . HIS A 1 90 ? -22.183 4.329 2.098 1.00 97.12 90 HIS A O 1
ATOM 652 N N . ALA A 1 91 ? -19.957 4.676 2.073 1.00 98.12 91 ALA A N 1
ATOM 653 C CA . ALA A 1 91 ? -19.620 3.390 1.487 1.00 98.12 91 ALA A CA 1
ATOM 654 C C . ALA A 1 91 ? -19.823 2.256 2.489 1.00 98.12 91 ALA A C 1
ATOM 656 O O . ALA A 1 91 ? -20.529 1.308 2.175 1.00 98.12 91 ALA A O 1
ATOM 657 N N . VAL A 1 92 ? -19.248 2.349 3.691 1.00 97.75 92 VAL A N 1
ATOM 658 C CA . VAL A 1 92 ? -19.303 1.291 4.714 1.00 97.75 92 VAL A CA 1
ATOM 659 C C . VAL A 1 92 ? -20.699 1.166 5.326 1.00 97.75 92 VAL A C 1
ATOM 661 O O . VAL A 1 92 ? -21.109 0.056 5.639 1.00 97.75 92 VAL A O 1
ATOM 664 N N . ARG A 1 93 ? -21.458 2.267 5.423 1.00 97.38 93 ARG A N 1
ATOM 665 C CA . ARG A 1 93 ? -22.780 2.335 6.073 1.00 97.38 93 ARG A CA 1
ATOM 666 C C . ARG A 1 93 ? -22.765 1.774 7.506 1.00 97.38 93 ARG A C 1
ATOM 668 O O . ARG A 1 93 ? -23.480 0.817 7.782 1.00 97.38 93 ARG A O 1
ATOM 675 N N . PRO A 1 94 ? -21.942 2.336 8.410 1.00 97.94 94 PRO A N 1
ATOM 676 C CA . PRO A 1 94 ? -21.854 1.840 9.779 1.00 97.94 94 PRO A CA 1
ATOM 677 C C . PRO A 1 94 ? -23.150 2.102 10.557 1.00 97.94 94 PRO A C 1
ATOM 679 O O . PRO A 1 94 ? -23.771 3.149 10.386 1.00 97.94 94 PRO A O 1
ATOM 682 N N . ASP A 1 95 ? -23.498 1.205 11.480 1.00 98.12 95 ASP A N 1
ATOM 683 C CA . ASP A 1 95 ? -24.650 1.375 12.382 1.00 98.12 95 ASP A CA 1
ATOM 684 C C . ASP A 1 95 ? -24.368 2.336 13.551 1.00 98.12 95 ASP A C 1
ATOM 686 O O . ASP A 1 95 ? -25.286 2.865 14.180 1.00 98.12 95 ASP A O 1
ATOM 690 N N . LEU A 1 96 ? -23.088 2.560 13.865 1.00 98.19 96 LEU A N 1
ATOM 691 C CA . LEU A 1 96 ? -22.630 3.392 14.975 1.00 98.19 96 LEU A CA 1
ATOM 692 C C . LEU A 1 96 ? -21.314 4.083 14.617 1.00 98.19 96 LEU A C 1
ATOM 694 O O . LEU A 1 96 ? -20.361 3.441 14.175 1.00 98.19 96 LEU A O 1
ATOM 698 N N . LEU A 1 97 ? -21.226 5.383 14.896 1.00 97.94 97 LEU A N 1
ATOM 699 C CA . LEU A 1 97 ? -19.963 6.116 14.885 1.00 97.94 97 LEU A CA 1
ATOM 700 C C . LEU A 1 97 ? -19.394 6.209 16.302 1.00 97.94 97 LEU A C 1
ATOM 702 O O . LEU A 1 97 ? -20.079 6.644 17.226 1.00 97.94 97 LEU A O 1
ATOM 706 N N . ILE A 1 98 ? -18.119 5.857 16.467 1.00 97.56 98 ILE A N 1
ATOM 707 C CA . ILE A 1 98 ? -17.377 6.085 17.711 1.00 97.56 98 ILE A CA 1
ATOM 708 C C . ILE A 1 98 ? -16.494 7.317 17.518 1.00 97.56 98 ILE A C 1
ATOM 710 O O . ILE A 1 98 ? -15.588 7.320 16.686 1.00 97.56 98 ILE A O 1
ATOM 714 N N . ALA A 1 99 ? -16.765 8.372 18.282 1.00 96.50 99 ALA A N 1
ATOM 715 C CA . ALA A 1 99 ? -16.076 9.652 18.174 1.00 96.50 99 ALA A CA 1
ATOM 716 C C . ALA A 1 99 ? -15.112 9.859 19.348 1.00 96.50 99 ALA A C 1
ATOM 718 O O . ALA A 1 99 ? -15.523 9.881 20.510 1.00 96.50 99 ALA A O 1
ATOM 719 N N . LEU A 1 100 ? -13.831 10.039 19.025 1.00 94.88 100 LEU A N 1
ATOM 720 C CA . LEU A 1 100 ? -12.748 10.359 19.956 1.00 94.88 100 LEU A CA 1
ATOM 721 C C . LEU A 1 100 ? -12.200 11.744 19.584 1.00 94.88 100 LEU A C 1
ATOM 723 O O . LEU A 1 100 ? -11.483 11.866 18.593 1.00 94.88 100 LEU A O 1
ATOM 727 N N . GLN A 1 101 ? -12.537 12.775 20.362 1.00 93.12 101 GLN A N 1
ATOM 728 C CA . GLN A 1 101 ? -12.103 14.161 20.125 1.00 93.12 101 GLN A CA 1
ATOM 729 C C . GLN A 1 101 ? -11.559 14.805 21.402 1.00 93.12 101 GLN A C 1
ATOM 731 O O . GLN A 1 101 ? -11.939 14.409 22.508 1.00 93.12 101 GLN A O 1
ATOM 736 N N . ARG A 1 102 ? -10.658 15.780 21.258 1.00 90.19 102 ARG A N 1
ATOM 737 C CA . ARG A 1 102 ? -10.177 16.613 22.375 1.00 90.19 102 ARG A CA 1
ATOM 738 C C . ARG A 1 102 ? -10.913 17.942 22.462 1.00 90.19 102 ARG A C 1
ATOM 740 O O . ARG A 1 102 ? -11.182 18.405 23.564 1.00 90.19 102 ARG A O 1
ATOM 747 N N . GLU A 1 103 ? -11.203 18.529 21.312 1.00 91.94 103 GLU A N 1
ATOM 748 C CA . GLU A 1 103 ? -11.912 19.792 21.167 1.00 91.94 103 GLU A CA 1
ATOM 749 C C . GLU A 1 103 ? -13.097 19.538 20.228 1.00 91.94 103 GLU A C 1
ATOM 751 O O . GLU A 1 103 ? -13.840 18.578 20.438 1.00 91.94 103 GLU A O 1
ATOM 756 N N . ASP A 1 104 ? -13.260 20.352 19.186 1.00 93.69 104 ASP A N 1
ATOM 757 C CA . ASP A 1 104 ? -14.381 20.283 18.249 1.00 93.69 104 ASP A CA 1
ATOM 758 C C . ASP A 1 104 ? -13.975 19.746 16.865 1.00 93.69 104 ASP A C 1
ATOM 760 O O . ASP A 1 104 ? -14.674 19.947 15.869 1.00 93.69 104 ASP A O 1
ATOM 764 N N . GLU A 1 105 ? -12.832 19.056 16.759 1.00 94.06 105 GLU A N 1
ATOM 765 C CA . GLU A 1 105 ? -12.256 18.662 15.469 1.00 94.06 105 GLU A CA 1
ATOM 766 C C . GLU A 1 105 ? -13.144 17.714 14.645 1.00 94.06 105 GLU A C 1
ATOM 768 O O . GLU A 1 105 ? -13.023 17.681 13.417 1.00 94.06 105 GLU A O 1
ATOM 773 N N . LEU A 1 106 ? -14.043 16.971 15.303 1.00 96.06 106 LEU A N 1
ATOM 774 C CA . LEU A 1 106 ? -15.003 16.071 14.660 1.00 96.06 106 LEU A CA 1
ATOM 775 C C . LEU A 1 106 ? -16.382 16.705 14.452 1.00 96.06 106 LEU A C 1
ATOM 777 O O . LEU A 1 106 ? -17.158 16.171 13.658 1.00 96.06 106 LEU A O 1
ATOM 781 N N . GLU A 1 107 ? -16.704 17.830 15.102 1.00 94.94 107 GLU A N 1
ATOM 782 C CA . GLU A 1 107 ? -18.071 18.371 15.108 1.00 94.94 107 GLU A CA 1
ATOM 783 C C . GLU A 1 107 ? -18.649 18.571 13.713 1.00 94.94 107 GLU A C 1
ATOM 785 O O . GLU A 1 107 ? -19.764 18.115 13.461 1.00 94.94 107 GLU A O 1
ATOM 790 N N . PRO A 1 108 ? -17.924 19.154 12.749 1.00 93.50 108 PRO A N 1
ATOM 791 C CA . PRO A 1 108 ? -18.505 19.347 11.433 1.00 93.50 108 PRO A CA 1
ATOM 792 C C . PRO A 1 108 ? -18.781 18.037 10.673 1.00 93.50 108 PRO A C 1
ATOM 794 O O . PRO A 1 108 ? -19.704 17.989 9.864 1.00 93.50 108 PRO A O 1
ATOM 797 N N . LEU A 1 109 ? -17.988 16.984 10.919 1.00 94.81 109 LEU A N 1
ATOM 798 C CA . LEU A 1 109 ? -18.209 15.653 10.344 1.00 94.81 109 LEU A CA 1
ATOM 799 C C . LEU A 1 109 ? -19.444 15.001 10.981 1.00 94.81 109 LEU A C 1
ATOM 801 O O . LEU A 1 109 ? -20.317 14.495 10.278 1.00 94.81 109 LEU A O 1
ATOM 805 N N . LEU A 1 110 ? -19.551 15.062 12.311 1.00 95.50 110 LEU A N 1
ATOM 806 C CA . LEU A 1 110 ? -20.690 14.520 13.056 1.00 95.50 110 LEU A CA 1
ATOM 807 C C . LEU A 1 110 ? -21.991 15.259 12.715 1.00 95.50 110 LEU A C 1
ATOM 809 O O . LEU A 1 110 ? -23.042 14.640 12.572 1.00 95.50 110 LEU A O 1
ATOM 813 N N . GLN A 1 111 ? -21.928 16.577 12.508 1.00 94.44 111 GLN A N 1
ATOM 814 C CA . GLN A 1 111 ? -23.069 17.377 12.069 1.00 94.44 111 GLN A CA 1
ATOM 815 C C . GLN A 1 111 ? -23.565 16.993 10.666 1.00 94.44 111 GLN A C 1
ATOM 817 O O . GLN A 1 111 ? -24.775 16.984 10.448 1.00 94.44 111 GLN A O 1
ATOM 822 N N . GLY A 1 112 ? -22.664 16.649 9.740 1.00 92.19 112 GLY A N 1
ATOM 823 C CA . GLY A 1 112 ? -23.028 16.144 8.410 1.00 92.19 112 GLY A CA 1
ATOM 824 C C . GLY A 1 112 ? -23.677 14.755 8.439 1.00 92.19 112 GLY A C 1
ATOM 825 O O . GLY A 1 112 ? -24.451 14.414 7.549 1.00 92.19 112 GLY A O 1
ATOM 826 N N . ASN A 1 113 ? -23.430 13.983 9.501 1.00 94.75 113 ASN A N 1
ATOM 827 C CA . ASN A 1 113 ? -23.838 12.583 9.631 1.00 94.75 113 ASN A CA 1
ATOM 828 C C . ASN A 1 113 ? -24.788 12.340 10.823 1.00 94.75 113 ASN A C 1
ATOM 830 O O . ASN A 1 113 ? -24.814 11.255 11.395 1.00 94.75 113 ASN A O 1
ATOM 834 N N . ARG A 1 114 ? -25.622 13.332 11.178 1.00 95.25 114 ARG A N 1
ATOM 835 C CA . ARG A 1 114 ? -26.582 13.284 12.312 1.00 95.25 114 ARG A CA 1
ATOM 836 C C . ARG A 1 114 ? -27.619 12.158 12.255 1.00 95.25 114 ARG A C 1
ATOM 838 O O . ARG A 1 114 ? -28.305 11.920 13.242 1.00 95.25 114 ARG A O 1
ATOM 845 N N . HIS A 1 115 ? -27.777 11.524 11.099 1.00 95.06 115 HIS A N 1
ATOM 846 C CA . HIS A 1 115 ? -28.678 10.391 10.915 1.00 95.06 115 HIS A CA 1
ATOM 847 C C . HIS A 1 115 ? -28.135 9.097 11.542 1.00 95.06 115 HIS A C 1
ATOM 849 O O . HIS A 1 115 ? -28.900 8.153 11.712 1.00 95.06 115 HIS A O 1
ATOM 855 N N . LEU A 1 116 ? -26.844 9.050 11.891 1.00 97.38 116 LEU A N 1
ATOM 856 C CA . LEU A 1 116 ? -26.219 7.908 12.548 1.00 97.38 116 LEU A CA 1
ATOM 857 C C . LEU A 1 116 ? -26.129 8.114 14.065 1.00 97.38 116 LEU A C 1
ATOM 859 O O . LEU A 1 116 ? -25.798 9.216 14.516 1.00 97.38 116 LEU A O 1
ATOM 863 N N . PRO A 1 117 ? -26.351 7.059 14.868 1.00 98.00 117 PRO A N 1
ATOM 864 C CA . PRO A 1 117 ? -25.981 7.057 16.275 1.00 98.00 117 PRO A CA 1
ATOM 865 C C . PRO A 1 117 ? -24.492 7.373 16.455 1.00 98.00 117 PRO A C 1
ATOM 867 O O . PRO A 1 117 ? -23.637 6.862 15.726 1.00 98.00 117 PRO A O 1
ATOM 870 N N . VAL A 1 118 ? -24.174 8.196 17.456 1.00 98.00 118 VAL A N 1
ATOM 871 C CA . VAL A 1 118 ? -22.793 8.565 17.791 1.00 98.00 118 VAL A CA 1
ATOM 872 C C . VAL A 1 118 ? -22.520 8.266 19.259 1.00 98.00 118 VAL A C 1
ATOM 874 O O . VAL A 1 118 ? -23.142 8.850 20.146 1.00 98.00 118 VAL A O 1
ATOM 877 N N . LEU A 1 119 ? -21.538 7.404 19.518 1.00 97.69 119 LEU A N 1
ATOM 878 C CA . LEU A 1 119 ? -20.963 7.191 20.840 1.00 97.69 119 LEU A CA 1
ATOM 879 C C . LEU A 1 119 ? -19.706 8.053 20.988 1.00 97.69 119 LEU A C 1
ATOM 881 O O . LEU A 1 119 ? -18.684 7.804 20.351 1.00 97.69 119 LEU A O 1
ATOM 885 N N . ARG A 1 120 ? -19.772 9.069 21.850 1.00 96.38 120 ARG A N 1
ATOM 886 C CA . ARG A 1 120 ? -18.626 9.931 22.168 1.00 96.38 120 ARG A CA 1
ATOM 887 C C . ARG A 1 120 ? -17.842 9.335 23.331 1.00 96.38 120 ARG A C 1
ATOM 889 O O . ARG A 1 120 ? -18.395 9.141 24.410 1.00 96.38 120 ARG A O 1
ATOM 896 N N . LEU A 1 121 ? -16.558 9.068 23.115 1.00 95.38 121 LEU A N 1
ATOM 897 C CA . LEU A 1 121 ? -15.654 8.541 24.132 1.00 95.38 121 LEU A CA 1
ATOM 898 C C . LEU A 1 121 ? -14.596 9.583 24.490 1.00 95.38 121 LEU A C 1
ATOM 900 O O . LEU A 1 121 ? -14.038 10.253 23.620 1.00 95.38 121 LEU A O 1
ATOM 904 N N . ALA A 1 122 ? -14.285 9.689 25.782 1.00 91.31 122 ALA A N 1
ATOM 905 C CA . ALA A 1 122 ? -13.174 10.511 26.235 1.00 91.31 122 ALA A CA 1
ATOM 906 C C . ALA A 1 122 ? -11.849 9.922 25.731 1.00 91.31 122 ALA A C 1
ATOM 908 O O . ALA A 1 122 ? -11.594 8.720 25.855 1.00 91.31 122 ALA A O 1
ATOM 909 N N . VAL A 1 123 ? -10.976 10.780 25.201 1.00 90.62 123 VAL A N 1
ATOM 910 C CA . VAL A 1 123 ? -9.613 10.376 24.850 1.00 90.62 123 VAL A CA 1
ATOM 911 C C . VAL A 1 123 ? -8.895 9.927 26.123 1.00 90.62 123 VAL A C 1
ATOM 913 O O . VAL A 1 123 ? -8.869 10.645 27.122 1.00 90.62 123 VAL A O 1
ATOM 916 N N . SER A 1 124 ? -8.299 8.733 26.091 1.00 90.56 124 SER A N 1
ATOM 917 C CA . SER A 1 124 ? -7.577 8.194 27.246 1.00 90.56 124 SER A CA 1
ATOM 918 C C . SER A 1 124 ? -6.501 9.177 27.734 1.00 90.56 124 SER A C 1
ATOM 920 O O . SER A 1 124 ? -5.703 9.641 26.916 1.00 90.56 124 SER A O 1
ATOM 922 N N . PRO A 1 125 ? -6.356 9.410 29.053 1.00 83.56 125 PRO A N 1
ATOM 923 C CA . PRO A 1 125 ? -5.252 10.206 29.599 1.00 83.56 125 PRO A CA 1
ATOM 924 C C . PRO A 1 125 ? -3.862 9.643 29.258 1.00 83.56 125 PRO A C 1
ATOM 926 O O . PRO A 1 125 ? -2.858 10.350 29.316 1.00 83.56 125 PRO A O 1
ATOM 929 N N . LYS A 1 126 ? -3.788 8.354 28.894 1.00 85.38 126 LYS A N 1
ATOM 930 C CA . LYS A 1 126 ? -2.555 7.685 28.458 1.00 85.38 126 LYS A CA 1
ATOM 931 C C . LYS A 1 126 ? -2.263 7.884 26.964 1.00 85.38 126 LYS A C 1
ATOM 933 O O . LYS A 1 126 ? -1.159 7.561 26.526 1.00 85.38 126 LYS A O 1
ATOM 938 N N . ALA A 1 127 ? -3.212 8.400 26.178 1.00 81.00 127 ALA A N 1
ATOM 939 C CA . ALA A 1 127 ? -3.042 8.614 24.746 1.00 81.00 127 ALA A CA 1
ATOM 940 C C . ALA A 1 127 ? -2.084 9.785 24.490 1.00 81.00 127 ALA A C 1
ATOM 942 O O . ALA A 1 127 ? -2.402 10.949 24.740 1.00 81.00 127 ALA A O 1
ATOM 943 N N . ARG A 1 128 ? -0.899 9.479 23.955 1.00 77.88 128 ARG A N 1
ATOM 944 C CA . ARG A 1 128 ? 0.114 10.479 23.599 1.00 77.88 128 ARG A CA 1
ATOM 945 C C . ARG A 1 128 ? 0.143 10.708 22.097 1.00 77.88 128 ARG A C 1
ATOM 947 O O . ARG A 1 128 ? 0.074 9.758 21.320 1.00 77.88 128 ARG A O 1
ATOM 954 N N . SER A 1 129 ? 0.313 11.967 21.695 1.00 79.38 129 SER A N 1
ATOM 955 C CA . SER A 1 129 ? 0.620 12.286 20.301 1.00 79.38 129 SER A CA 1
ATOM 956 C C . SER A 1 129 ? 1.966 11.662 19.927 1.00 79.38 129 SER A C 1
ATOM 958 O O . SER A 1 129 ? 2.971 11.870 20.611 1.00 79.38 129 SER A O 1
ATOM 960 N N . ARG A 1 130 ? 1.989 10.860 18.860 1.00 83.81 130 ARG A N 1
ATOM 961 C CA . ARG A 1 130 ? 3.230 10.290 18.327 1.00 83.81 130 ARG A CA 1
ATOM 962 C C . ARG A 1 130 ? 3.903 11.324 17.438 1.00 83.81 130 ARG A C 1
ATOM 964 O O . ARG A 1 130 ? 3.284 11.813 16.497 1.00 83.81 130 ARG A O 1
ATOM 971 N N . SER A 1 131 ? 5.181 11.603 17.684 1.00 91.50 131 SER A N 1
ATOM 972 C CA . SER A 1 131 ? 5.987 12.445 16.794 1.00 91.50 131 SER A CA 1
ATOM 973 C C . SER A 1 131 ? 6.141 11.808 15.411 1.00 91.50 131 SER A C 1
ATOM 975 O O . SER A 1 131 ? 6.036 10.591 15.256 1.00 91.50 131 SER A O 1
ATOM 977 N N . ASP A 1 132 ? 6.456 12.612 14.399 1.00 90.56 132 ASP A N 1
ATOM 978 C CA . ASP A 1 132 ? 6.686 12.137 13.027 1.00 90.56 132 ASP A CA 1
ATOM 979 C C . ASP A 1 132 ? 7.764 11.049 12.966 1.00 90.56 132 ASP A C 1
ATOM 981 O O . ASP A 1 132 ? 7.623 10.061 12.242 1.00 90.56 132 ASP A O 1
ATOM 985 N N . ARG A 1 133 ? 8.811 11.196 13.789 1.00 93.19 133 ARG A N 1
ATOM 986 C CA . ARG A 1 133 ? 9.875 10.202 13.955 1.00 93.19 133 ARG A CA 1
ATOM 987 C C . ARG A 1 133 ? 9.345 8.899 14.551 1.00 93.19 133 ARG A C 1
ATOM 989 O O . ARG A 1 133 ? 9.676 7.838 14.034 1.00 93.19 133 ARG A O 1
ATOM 996 N N . ALA A 1 134 ? 8.511 8.967 15.589 1.00 93.69 134 ALA A N 1
ATOM 997 C CA . ALA A 1 134 ? 7.904 7.779 16.187 1.00 93.69 134 ALA A CA 1
ATOM 998 C C . ALA A 1 134 ? 6.953 7.069 15.208 1.00 93.69 134 ALA A C 1
ATOM 1000 O O . ALA A 1 134 ? 6.983 5.846 15.109 1.00 93.69 134 ALA A O 1
ATOM 1001 N N . ARG A 1 135 ? 6.158 7.824 14.432 1.00 93.69 135 ARG A N 1
ATOM 1002 C CA . ARG A 1 135 ? 5.283 7.260 13.386 1.00 93.69 135 ARG A CA 1
ATOM 1003 C C . ARG A 1 135 ? 6.089 6.582 12.280 1.00 93.69 135 ARG A C 1
ATOM 1005 O O . ARG A 1 135 ? 5.723 5.501 11.834 1.00 93.69 135 ARG A O 1
ATOM 1012 N N . ARG A 1 136 ? 7.196 7.197 11.849 1.00 95.19 136 ARG A N 1
ATOM 1013 C CA . ARG A 1 136 ? 8.123 6.599 10.879 1.00 95.19 136 ARG A CA 1
ATOM 1014 C C . ARG A 1 136 ? 8.727 5.306 11.416 1.00 95.19 136 ARG A C 1
ATOM 1016 O O . ARG A 1 136 ? 8.606 4.288 10.752 1.00 95.19 136 ARG A O 1
ATOM 1023 N N . TRP A 1 137 ? 9.289 5.333 12.622 1.00 95.19 137 TRP A N 1
ATOM 1024 C CA . TRP A 1 137 ? 9.896 4.153 13.237 1.00 95.19 137 TRP A CA 1
ATOM 1025 C C . TRP A 1 137 ? 8.897 2.996 13.379 1.00 95.19 137 TRP A C 1
ATOM 1027 O O . TRP A 1 137 ? 9.206 1.871 13.004 1.00 95.19 137 TRP A O 1
ATOM 1037 N N . ALA A 1 138 ? 7.661 3.276 13.806 1.00 94.06 138 ALA A N 1
ATOM 1038 C CA . ALA A 1 138 ? 6.612 2.260 13.878 1.00 94.06 138 ALA A CA 1
ATOM 1039 C C . ALA A 1 138 ? 6.336 1.596 12.514 1.00 94.06 138 ALA A C 1
ATOM 1041 O O . ALA A 1 138 ? 6.192 0.379 12.448 1.00 94.06 138 ALA A O 1
ATOM 1042 N N . ARG A 1 139 ? 6.310 2.363 11.415 1.00 96.06 139 ARG A N 1
ATOM 1043 C CA . ARG A 1 139 ? 6.165 1.796 10.061 1.00 96.06 139 ARG A CA 1
ATOM 1044 C C . ARG A 1 139 ? 7.356 0.934 9.656 1.00 96.06 139 ARG A C 1
ATOM 1046 O O . ARG A 1 139 ? 7.159 -0.123 9.068 1.00 96.06 139 ARG A O 1
ATOM 1053 N N . GLU A 1 140 ? 8.574 1.366 9.975 1.00 97.00 140 GLU A N 1
ATOM 1054 C CA . GLU A 1 140 ? 9.794 0.594 9.703 1.00 97.00 140 GLU A CA 1
ATOM 1055 C C . GLU A 1 140 ? 9.775 -0.747 10.456 1.00 97.00 140 GLU A C 1
ATOM 1057 O O . GLU A 1 140 ? 10.053 -1.783 9.857 1.00 97.00 140 GLU A O 1
ATOM 1062 N N . GLU A 1 141 ? 9.352 -0.768 11.726 1.00 95.56 141 GLU A N 1
ATOM 1063 C CA . GLU A 1 141 ? 9.152 -2.018 12.476 1.00 95.56 141 GLU A CA 1
ATOM 1064 C C . GLU A 1 141 ? 8.080 -2.912 11.838 1.00 95.56 141 GLU A C 1
ATOM 1066 O O . GLU A 1 141 ? 8.279 -4.123 11.724 1.00 95.56 141 GLU A O 1
ATOM 1071 N N . ARG A 1 142 ? 6.964 -2.339 11.359 1.00 94.88 142 ARG A N 1
ATOM 1072 C CA . ARG A 1 142 ? 5.911 -3.102 10.664 1.00 94.88 142 ARG A CA 1
ATOM 1073 C C . ARG A 1 142 ? 6.413 -3.723 9.366 1.00 94.88 142 ARG A C 1
ATOM 1075 O O . ARG A 1 142 ? 6.157 -4.901 9.131 1.00 94.88 142 ARG A O 1
ATOM 1082 N N . PHE A 1 143 ? 7.159 -2.980 8.549 1.00 97.19 143 PHE A N 1
ATOM 1083 C CA . PHE A 1 143 ? 7.778 -3.539 7.346 1.00 97.19 143 PHE A CA 1
ATOM 1084 C C . PHE A 1 143 ? 8.813 -4.613 7.692 1.00 97.19 143 PHE A C 1
ATOM 1086 O O . PHE A 1 143 ? 8.813 -5.674 7.069 1.00 97.19 143 PHE A O 1
ATOM 1093 N N . ARG A 1 144 ? 9.646 -4.398 8.717 1.00 96.56 144 ARG A N 1
ATOM 1094 C CA . ARG A 1 144 ? 10.627 -5.395 9.169 1.00 96.56 144 ARG A CA 1
ATOM 1095 C C . ARG A 1 144 ? 9.962 -6.682 9.649 1.00 96.56 144 ARG A C 1
ATOM 1097 O O . ARG A 1 144 ? 10.450 -7.767 9.344 1.00 96.56 144 ARG A O 1
ATOM 1104 N N . ALA A 1 145 ? 8.869 -6.569 10.400 1.00 94.81 145 ALA A N 1
ATOM 1105 C CA . ALA A 1 145 ? 8.093 -7.712 10.858 1.00 94.81 145 ALA A CA 1
ATOM 1106 C C . ALA A 1 145 ? 7.453 -8.456 9.678 1.00 94.81 145 ALA A C 1
ATOM 1108 O O . ALA A 1 145 ? 7.619 -9.667 9.577 1.00 94.81 145 ALA A O 1
ATOM 1109 N N . TYR A 1 146 ? 6.799 -7.733 8.764 1.00 95.81 146 TYR A N 1
ATOM 1110 C CA . TYR A 1 146 ? 6.112 -8.318 7.613 1.00 95.81 146 TYR A CA 1
ATOM 1111 C C . TYR A 1 146 ? 7.061 -9.044 6.650 1.00 95.81 146 TYR A C 1
ATOM 1113 O O . TYR A 1 146 ? 6.792 -10.166 6.234 1.00 95.81 146 TYR A O 1
ATOM 1121 N N . PHE A 1 147 ? 8.199 -8.431 6.315 1.00 97.12 147 PHE A N 1
ATOM 1122 C CA . PHE A 1 147 ? 9.179 -9.012 5.392 1.00 97.12 147 PHE A CA 1
ATOM 1123 C C . PHE A 1 147 ? 10.180 -9.955 6.074 1.00 97.12 147 PHE A C 1
ATOM 1125 O O . PHE A 1 147 ? 11.162 -10.378 5.453 1.00 97.12 147 PHE A O 1
ATOM 1132 N N . ARG A 1 148 ? 9.957 -10.317 7.344 1.00 95.50 148 ARG A N 1
ATOM 1133 C CA . ARG A 1 148 ? 10.790 -11.301 8.036 1.00 95.50 148 ARG A CA 1
ATOM 1134 C C . ARG A 1 148 ? 10.688 -12.647 7.318 1.00 95.50 148 ARG A C 1
ATOM 1136 O O . ARG A 1 148 ? 9.613 -13.220 7.210 1.00 95.50 148 ARG A O 1
ATOM 1143 N N . GLY A 1 149 ? 11.820 -13.159 6.841 1.00 94.56 149 GLY A N 1
ATOM 1144 C CA . GLY A 1 149 ? 11.864 -14.428 6.107 1.00 94.56 149 GLY A CA 1
ATOM 1145 C C . GLY A 1 149 ? 11.364 -14.347 4.660 1.00 94.56 149 GLY A C 1
ATOM 1146 O O . GLY A 1 149 ? 11.206 -15.389 4.027 1.00 94.56 149 GLY A O 1
ATOM 1147 N N . ALA A 1 150 ? 11.143 -13.140 4.123 1.00 97.12 150 ALA A N 1
ATOM 1148 C CA . ALA A 1 150 ? 10.789 -12.954 2.722 1.00 97.12 150 ALA A CA 1
ATOM 1149 C C . ALA A 1 150 ? 11.866 -13.544 1.796 1.00 97.12 150 ALA A C 1
ATOM 1151 O O . ALA A 1 150 ? 13.068 -13.348 2.003 1.00 97.12 150 ALA A O 1
ATOM 1152 N N . LYS A 1 151 ? 11.425 -14.248 0.753 1.00 97.06 151 LYS A N 1
ATOM 1153 C CA . LYS A 1 151 ? 12.292 -14.888 -0.242 1.00 97.06 151 LYS A CA 1
ATOM 1154 C C . LYS A 1 151 ? 12.253 -14.104 -1.543 1.00 97.06 151 LYS A C 1
ATOM 1156 O O . LYS A 1 151 ? 11.286 -13.400 -1.819 1.00 97.06 151 LYS A O 1
ATOM 1161 N N . SER A 1 152 ? 13.316 -14.224 -2.332 1.00 97.38 152 SER A N 1
ATOM 1162 C CA . SER A 1 152 ? 13.337 -13.681 -3.687 1.00 97.38 152 SER A CA 1
ATOM 1163 C C . SER A 1 152 ? 12.698 -14.691 -4.638 1.00 97.38 152 SER A C 1
ATOM 1165 O O . SER A 1 152 ? 13.121 -15.846 -4.688 1.00 97.38 152 SER A O 1
ATOM 1167 N N . ILE A 1 153 ? 11.672 -14.256 -5.360 1.00 97.94 153 ILE A N 1
ATOM 1168 C CA . ILE A 1 153 ? 10.976 -15.017 -6.398 1.00 97.94 153 ILE A CA 1
ATOM 1169 C C . ILE A 1 153 ? 11.077 -14.259 -7.722 1.00 97.94 153 ILE A C 1
ATOM 1171 O O . ILE A 1 153 ? 11.264 -13.042 -7.737 1.00 97.94 153 ILE A O 1
ATOM 1175 N N . THR A 1 154 ? 10.977 -14.975 -8.838 1.00 98.12 154 THR A N 1
ATOM 1176 C CA . THR A 1 154 ? 10.908 -14.372 -10.176 1.00 98.12 154 THR A CA 1
ATOM 1177 C C . THR A 1 154 ? 9.545 -14.679 -10.771 1.00 98.12 154 THR A C 1
ATOM 1179 O O . THR A 1 154 ? 9.138 -15.838 -10.790 1.00 98.12 154 THR A O 1
ATOM 1182 N N . LEU A 1 155 ? 8.856 -13.638 -11.223 1.00 98.06 155 LEU A N 1
ATOM 1183 C CA . LEU A 1 155 ? 7.556 -13.717 -11.874 1.00 98.06 155 LEU A CA 1
ATOM 1184 C C . LEU A 1 155 ? 7.716 -13.385 -13.357 1.00 98.06 155 LEU A C 1
ATOM 1186 O O . LEU A 1 155 ? 8.496 -12.504 -13.726 1.00 98.06 155 LEU A O 1
ATOM 1190 N N . ASP A 1 156 ? 6.978 -14.105 -14.189 1.00 96.56 156 ASP A N 1
ATOM 1191 C CA . ASP A 1 156 ? 6.927 -13.913 -15.634 1.00 96.56 156 ASP A CA 1
ATOM 1192 C C . ASP A 1 156 ? 5.894 -12.828 -15.974 1.00 96.56 156 ASP A C 1
ATOM 1194 O O . ASP A 1 156 ? 4.719 -12.969 -15.642 1.00 96.56 156 ASP A O 1
ATOM 1198 N N . LEU A 1 157 ? 6.313 -11.746 -16.633 1.00 96.06 157 LEU A N 1
ATOM 1199 C CA . LEU A 1 157 ? 5.457 -10.605 -16.982 1.00 96.06 157 LEU A CA 1
ATOM 1200 C C . LEU A 1 157 ? 4.571 -10.861 -18.206 1.00 96.06 157 LEU A C 1
ATOM 1202 O O . LEU A 1 157 ? 3.772 -9.999 -18.565 1.00 96.06 157 LEU A O 1
ATOM 1206 N N . GLU A 1 158 ? 4.671 -12.025 -18.846 1.00 92.62 158 GLU A N 1
ATOM 1207 C CA . GLU A 1 158 ? 3.637 -12.490 -19.776 1.00 92.62 158 GLU A CA 1
ATOM 1208 C C . GLU A 1 158 ? 2.413 -13.042 -19.033 1.00 92.62 158 GLU A C 1
ATOM 1210 O O . GLU A 1 158 ? 1.297 -12.997 -19.549 1.00 92.62 158 GLU A O 1
ATOM 1215 N N . ARG A 1 159 ? 2.606 -13.531 -17.800 1.00 93.00 159 ARG A N 1
ATOM 1216 C CA . ARG A 1 159 ? 1.553 -14.121 -16.956 1.00 93.00 159 ARG A CA 1
ATOM 1217 C C . ARG A 1 159 ? 1.166 -13.240 -15.770 1.00 93.00 159 ARG A C 1
ATOM 1219 O O . ARG A 1 159 ? 0.087 -13.418 -15.212 1.00 93.00 159 ARG A O 1
ATOM 1226 N N . THR A 1 160 ? 2.029 -12.303 -15.389 1.00 95.69 160 THR A N 1
ATOM 1227 C CA . THR A 1 160 ? 1.817 -11.366 -14.288 1.00 95.69 160 THR A CA 1
ATOM 1228 C C . THR A 1 160 ? 1.613 -9.952 -14.819 1.00 95.69 160 THR A C 1
ATOM 1230 O O . THR A 1 160 ? 2.517 -9.352 -15.398 1.00 95.69 160 THR A O 1
ATOM 1233 N N . VAL A 1 161 ? 0.433 -9.386 -14.573 1.00 94.44 161 VAL A N 1
ATOM 1234 C CA . VAL A 1 161 ? 0.078 -8.037 -15.031 1.00 94.44 161 VAL A CA 1
ATOM 1235 C C . VAL A 1 161 ? 0.626 -6.982 -14.074 1.00 94.44 161 VAL A C 1
ATOM 1237 O O . VAL A 1 161 ? 0.366 -7.033 -12.870 1.00 94.44 161 VAL A O 1
ATOM 1240 N N . LEU A 1 162 ? 1.318 -5.975 -14.609 1.00 95.19 162 LEU A N 1
ATOM 1241 C CA . LEU A 1 162 ? 1.699 -4.794 -13.836 1.00 95.19 162 LEU A CA 1
ATOM 1242 C C . LEU A 1 162 ? 0.516 -3.819 -13.737 1.00 95.19 162 LEU A C 1
ATOM 1244 O O . LEU A 1 162 ? -0.044 -3.396 -14.748 1.00 95.19 162 LEU A O 1
ATOM 1248 N N . ARG A 1 163 ? 0.127 -3.451 -12.515 1.00 93.38 163 ARG A N 1
ATOM 1249 C CA . ARG A 1 163 ? -0.902 -2.438 -12.231 1.00 93.38 163 ARG A CA 1
ATOM 1250 C C . A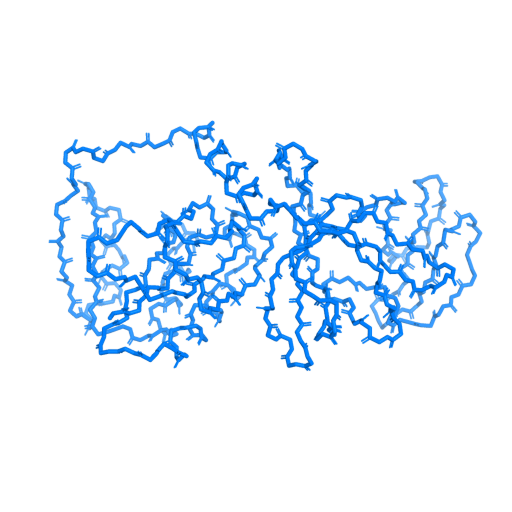RG A 1 163 ? -0.247 -1.120 -11.831 1.00 93.38 163 ARG A C 1
ATOM 1252 O O . ARG A 1 163 ? 0.804 -1.116 -11.187 1.00 93.38 163 ARG A O 1
ATOM 1259 N N . GLU A 1 164 ? -0.898 -0.013 -12.190 1.00 86.62 164 GLU A N 1
ATOM 1260 C CA . GLU A 1 164 ? -0.415 1.365 -11.966 1.00 86.62 164 GLU A CA 1
ATOM 1261 C C . GLU A 1 164 ? 0.931 1.678 -12.653 1.00 86.62 164 GLU A C 1
ATOM 1263 O O . GLU A 1 164 ? 1.614 2.651 -12.330 1.00 86.62 164 GLU A O 1
ATOM 1268 N N . MET A 1 165 ? 1.317 0.852 -13.630 1.00 88.50 165 MET A N 1
ATOM 1269 C CA . MET A 1 165 ? 2.565 0.966 -14.374 1.00 88.50 165 MET A CA 1
ATOM 1270 C C . MET A 1 165 ? 2.307 0.689 -15.861 1.00 88.50 165 MET A C 1
ATOM 1272 O O . MET A 1 165 ? 1.919 -0.428 -16.198 1.00 88.50 165 MET A O 1
ATOM 1276 N N . PRO A 1 166 ? 2.525 1.659 -16.768 1.00 85.94 166 PRO A N 1
ATOM 1277 C CA . PRO A 1 166 ? 2.259 1.484 -18.193 1.00 85.94 166 PRO A CA 1
ATOM 1278 C C . PRO A 1 166 ? 3.465 0.832 -18.885 1.00 85.94 166 PRO A C 1
ATOM 1280 O O . PRO A 1 166 ? 4.125 1.447 -19.720 1.00 85.94 166 PRO A O 1
ATOM 1283 N N . LEU A 1 167 ? 3.799 -0.385 -18.461 1.00 92.69 167 LEU A N 1
ATOM 1284 C CA . LEU A 1 167 ? 4.850 -1.207 -19.053 1.00 92.69 167 LEU A CA 1
ATOM 1285 C C . LEU A 1 167 ? 4.291 -2.581 -19.401 1.00 92.69 167 LEU A C 1
ATOM 1287 O O . LEU A 1 167 ? 3.480 -3.131 -18.658 1.00 92.69 167 LEU A O 1
ATOM 1291 N N . PHE A 1 168 ? 4.783 -3.142 -20.503 1.00 93.19 168 PHE A N 1
ATOM 1292 C CA . PHE A 1 168 ? 4.384 -4.432 -21.060 1.00 93.19 168 PHE A CA 1
ATOM 1293 C C . PHE A 1 168 ? 2.917 -4.491 -21.510 1.00 93.19 168 PHE A C 1
ATOM 1295 O O . PHE A 1 168 ? 2.400 -5.580 -21.753 1.00 93.19 168 PHE A O 1
ATOM 1302 N N . ALA A 1 169 ? 2.268 -3.333 -21.671 1.00 88.94 169 ALA A N 1
ATOM 1303 C CA . ALA A 1 169 ? 0.868 -3.203 -22.083 1.00 88.94 169 ALA A CA 1
ATOM 1304 C C . ALA A 1 169 ? 0.714 -2.562 -23.474 1.00 88.94 169 ALA A C 1
ATOM 1306 O O . ALA A 1 169 ? -0.379 -2.543 -24.041 1.00 88.94 169 ALA A O 1
ATOM 1307 N N . GLY A 1 170 ? 1.799 -2.008 -24.018 1.00 92.12 170 GLY A N 1
ATOM 1308 C CA . GLY A 1 170 ? 1.849 -1.415 -25.349 1.00 92.12 170 GLY A CA 1
ATOM 1309 C C . GLY A 1 170 ? 2.528 -2.288 -26.402 1.00 92.12 170 GLY A C 1
ATOM 1310 O O . GLY A 1 170 ? 3.014 -3.392 -26.149 1.00 92.12 170 GLY A O 1
ATOM 1311 N N . ARG A 1 171 ? 2.621 -1.740 -27.616 1.00 94.62 171 ARG A N 1
ATOM 1312 C CA . ARG A 1 171 ? 3.476 -2.299 -28.667 1.00 94.62 171 ARG A CA 1
ATOM 1313 C C . ARG A 1 171 ? 4.915 -1.871 -28.403 1.00 94.62 171 ARG A C 1
ATOM 1315 O O . ARG A 1 171 ? 5.203 -0.674 -28.422 1.00 94.62 171 ARG A O 1
ATOM 1322 N N . GLN A 1 172 ? 5.803 -2.836 -28.190 1.00 95.44 172 GLN A N 1
ATOM 1323 C CA . GLN A 1 172 ? 7.233 -2.572 -28.051 1.00 95.44 172 GLN A CA 1
ATOM 1324 C C . GLN A 1 172 ? 7.776 -1.903 -29.322 1.00 95.44 172 GLN A C 1
ATOM 1326 O O . GLN A 1 172 ? 7.470 -2.320 -30.440 1.00 95.44 172 GLN A O 1
ATOM 1331 N N . GLU A 1 173 ? 8.586 -0.864 -29.148 1.00 94.69 173 GLU A N 1
ATOM 1332 C CA . GLU A 1 173 ? 9.263 -0.148 -30.228 1.00 94.69 173 GLU A CA 1
ATOM 1333 C C . GLU A 1 173 ? 10.749 -0.014 -29.879 1.00 94.69 173 GLU A C 1
ATOM 1335 O O . GLU A 1 173 ? 11.129 0.073 -28.712 1.00 94.69 173 GLU A O 1
ATOM 1340 N N . TRP A 1 174 ? 11.618 -0.005 -30.888 1.00 95.25 174 TRP A N 1
ATOM 1341 C CA . TRP A 1 174 ? 13.021 0.323 -30.659 1.00 95.25 174 TRP A CA 1
ATOM 1342 C C . TRP A 1 174 ? 13.175 1.837 -30.486 1.00 95.25 174 TRP A C 1
ATOM 1344 O O . TRP A 1 174 ? 12.630 2.612 -31.273 1.00 95.25 174 TRP A O 1
ATOM 1354 N N . PHE A 1 175 ? 13.938 2.261 -29.476 1.00 96.06 175 PHE A N 1
ATOM 1355 C CA . PHE A 1 175 ? 14.247 3.669 -29.241 1.00 96.06 175 PHE A CA 1
ATOM 1356 C C . PHE A 1 175 ? 15.734 3.830 -28.872 1.00 96.06 175 PHE A C 1
ATOM 1358 O O . PHE A 1 175 ? 16.191 3.177 -27.928 1.00 96.06 175 PHE A O 1
ATOM 1365 N N . PRO A 1 176 ? 16.509 4.679 -29.577 1.00 96.06 176 PRO A N 1
ATOM 1366 C CA . PRO A 1 176 ? 17.943 4.822 -29.331 1.00 96.06 176 PRO A CA 1
ATOM 1367 C C . PRO A 1 176 ? 18.258 5.201 -27.877 1.00 96.06 176 PRO A C 1
ATOM 1369 O O . PRO A 1 176 ? 17.743 6.189 -27.355 1.00 96.06 176 PRO A O 1
ATOM 1372 N N . GLY A 1 177 ? 19.130 4.427 -27.225 1.00 95.44 177 GLY A N 1
ATOM 1373 C CA . GLY A 1 177 ? 19.567 4.678 -25.846 1.00 95.44 177 GLY A CA 1
ATOM 1374 C C . GLY A 1 177 ? 18.549 4.311 -24.758 1.00 95.44 177 GLY A C 1
ATOM 1375 O O . GLY A 1 177 ? 18.820 4.545 -23.579 1.00 95.44 177 GLY A O 1
ATOM 1376 N N . ALA A 1 178 ? 17.396 3.740 -25.119 1.00 97.12 178 ALA A N 1
ATOM 1377 C CA . ALA A 1 178 ? 16.420 3.244 -24.158 1.00 97.12 178 ALA A CA 1
ATOM 1378 C C . ALA A 1 178 ? 16.711 1.796 -23.741 1.00 97.12 178 ALA A C 1
ATOM 1380 O O . ALA A 1 178 ? 17.127 0.971 -24.551 1.00 97.12 178 ALA A O 1
ATOM 1381 N N . VAL A 1 179 ? 16.436 1.490 -22.473 1.00 96.88 179 VAL A N 1
ATOM 1382 C CA . VAL A 1 179 ? 16.359 0.114 -21.954 1.00 96.88 179 VAL A CA 1
ATOM 1383 C C . VAL A 1 179 ? 15.079 -0.554 -22.454 1.00 96.88 179 VAL A C 1
ATOM 1385 O O . VAL A 1 179 ? 15.080 -1.728 -22.812 1.00 96.88 179 VAL A O 1
ATOM 1388 N N . TRP A 1 180 ? 13.989 0.212 -22.498 1.00 97.12 180 TRP A N 1
ATOM 1389 C CA . TRP A 1 180 ? 12.690 -0.223 -22.990 1.00 97.12 180 TRP A CA 1
ATOM 1390 C C . TRP A 1 180 ? 11.937 0.955 -23.593 1.00 97.12 180 TRP A C 1
ATOM 1392 O O . TRP A 1 180 ? 12.020 2.073 -23.079 1.00 97.12 180 TRP A O 1
ATOM 1402 N N . ALA A 1 181 ? 11.174 0.707 -24.650 1.00 97.06 181 ALA A N 1
ATOM 1403 C CA . ALA A 1 181 ? 10.218 1.667 -25.169 1.00 97.06 181 ALA A CA 1
ATOM 1404 C C . ALA A 1 181 ? 8.981 0.939 -25.689 1.00 97.06 181 ALA A C 1
ATOM 1406 O O . ALA A 1 181 ? 9.079 -0.073 -26.385 1.00 97.06 181 ALA A O 1
ATOM 1407 N N . GLU A 1 182 ? 7.811 1.473 -25.365 1.00 96.12 182 GLU A N 1
ATOM 1408 C CA . GLU A 1 182 ? 6.552 0.973 -25.895 1.00 96.12 182 GLU A CA 1
ATOM 1409 C C . GLU A 1 182 ? 5.569 2.098 -26.167 1.00 96.12 182 GLU A C 1
ATOM 1411 O O . GLU A 1 182 ? 5.530 3.123 -25.482 1.00 96.12 182 GLU A O 1
ATOM 1416 N N . ARG A 1 183 ? 4.752 1.885 -27.193 1.00 95.25 183 ARG A N 1
ATOM 1417 C CA . ARG A 1 183 ? 3.640 2.759 -27.526 1.00 95.25 183 ARG A CA 1
ATOM 1418 C C . ARG A 1 183 ? 2.364 2.197 -26.924 1.00 95.25 183 ARG A C 1
ATOM 1420 O O . ARG A 1 183 ? 1.925 1.109 -27.301 1.00 95.25 183 ARG A O 1
ATOM 1427 N N . THR A 1 184 ? 1.772 2.958 -26.016 1.00 92.81 184 THR A N 1
ATOM 1428 C CA . THR A 1 184 ? 0.467 2.687 -25.413 1.00 92.81 184 THR A CA 1
ATOM 1429 C C . THR A 1 184 ? -0.594 3.598 -26.038 1.00 92.81 184 THR A C 1
ATOM 1431 O O . THR A 1 184 ? -0.286 4.465 -26.864 1.00 92.81 184 THR A O 1
ATOM 1434 N N . ALA A 1 185 ? -1.854 3.428 -25.634 1.00 90.06 185 ALA A N 1
ATOM 1435 C CA . ALA A 1 185 ? -2.930 4.348 -26.007 1.00 90.06 185 ALA A CA 1
ATOM 1436 C C . ALA A 1 185 ? -2.720 5.775 -25.452 1.00 90.06 185 ALA A C 1
ATOM 1438 O O . ALA A 1 185 ? -3.231 6.737 -26.020 1.00 90.06 185 ALA A O 1
ATOM 1439 N N . GLU A 1 186 ? -1.943 5.920 -24.374 1.00 88.75 186 GLU A N 1
ATOM 1440 C CA . GLU A 1 186 ? -1.666 7.201 -23.710 1.00 88.75 186 GLU A CA 1
ATOM 1441 C C . GLU A 1 186 ? -0.430 7.917 -24.274 1.00 88.75 186 GLU A C 1
ATOM 1443 O O . GLU A 1 186 ? -0.204 9.094 -23.991 1.00 88.75 186 GLU A O 1
ATOM 1448 N N . GLY A 1 187 ? 0.373 7.232 -25.092 1.00 92.62 187 GLY A N 1
ATOM 1449 C CA . GLY A 1 187 ? 1.566 7.793 -25.714 1.00 92.62 187 GLY A CA 1
ATOM 1450 C C . GLY A 1 187 ? 2.764 6.853 -25.665 1.00 92.62 187 GLY A C 1
ATOM 1451 O O . GLY A 1 187 ? 2.637 5.640 -25.525 1.00 92.62 187 GLY A O 1
ATOM 1452 N N . LEU A 1 188 ? 3.954 7.425 -25.837 1.00 95.44 188 LEU A N 1
ATOM 1453 C CA . LEU A 1 188 ? 5.207 6.679 -25.774 1.00 95.44 188 LEU A CA 1
ATOM 1454 C C . LEU A 1 188 ? 5.693 6.618 -24.320 1.00 95.44 188 LEU A C 1
ATOM 1456 O O . LEU A 1 188 ? 5.923 7.662 -23.708 1.00 95.44 188 LEU A O 1
ATOM 1460 N N . VAL A 1 189 ? 5.892 5.415 -23.789 1.00 96.25 189 VAL A N 1
ATOM 1461 C CA . VAL A 1 189 ? 6.551 5.184 -22.498 1.00 96.25 189 VAL A CA 1
ATOM 1462 C C . VAL A 1 189 ? 7.965 4.697 -22.769 1.00 96.25 189 VAL A C 1
ATOM 1464 O O . VAL A 1 189 ? 8.163 3.754 -23.532 1.00 96.25 189 VAL A O 1
ATOM 1467 N N . VAL A 1 190 ? 8.958 5.349 -22.164 1.00 96.88 190 VAL A N 1
ATOM 1468 C CA . VAL A 1 190 ? 10.374 5.032 -22.380 1.00 96.88 190 VAL A CA 1
ATOM 1469 C C . VAL A 1 190 ? 11.097 4.896 -21.050 1.00 96.88 190 VAL A C 1
ATOM 1471 O O . VAL A 1 190 ? 11.132 5.836 -20.253 1.00 96.88 190 VAL A O 1
ATOM 1474 N N . VAL A 1 191 ? 11.733 3.745 -20.840 1.00 97.25 191 VAL A N 1
ATOM 1475 C CA . VAL A 1 191 ? 12.701 3.533 -19.763 1.00 97.25 191 VAL A CA 1
ATOM 1476 C C . VAL A 1 191 ? 14.075 3.914 -20.300 1.00 97.25 191 VAL A C 1
ATOM 1478 O O . VAL A 1 191 ? 14.693 3.151 -21.043 1.00 97.25 191 VAL A O 1
ATOM 1481 N N . ALA A 1 192 ? 14.545 5.120 -19.987 1.00 97.12 192 ALA A N 1
ATOM 1482 C CA . ALA A 1 192 ? 15.796 5.641 -20.535 1.00 97.12 192 ALA A CA 1
ATOM 1483 C C . ALA A 1 192 ? 16.470 6.665 -19.610 1.00 97.12 192 ALA A C 1
ATOM 1485 O O . ALA A 1 192 ? 15.769 7.488 -19.006 1.00 97.12 192 ALA A O 1
ATOM 1486 N N . PRO A 1 193 ? 17.817 6.689 -19.544 1.00 96.62 193 PRO A N 1
ATOM 1487 C CA . PRO A 1 193 ? 18.563 7.690 -18.783 1.00 96.62 193 PRO A CA 1
ATOM 1488 C C . PRO A 1 193 ? 18.186 9.130 -19.174 1.00 96.62 193 PRO A C 1
ATOM 1490 O O . PRO A 1 193 ? 17.886 9.368 -20.348 1.00 96.62 193 PRO A O 1
ATOM 1493 N N . PRO A 1 194 ? 18.272 10.115 -18.256 1.00 94.19 194 PRO A N 1
ATOM 1494 C CA . PRO A 1 194 ? 17.847 11.500 -18.500 1.00 94.19 194 PRO A CA 1
ATOM 1495 C C . PRO A 1 194 ? 18.420 12.165 -19.763 1.00 94.19 194 PRO A C 1
ATOM 1497 O O . PRO A 1 194 ? 17.755 13.017 -20.346 1.00 94.19 194 PRO A O 1
ATOM 1500 N N . GLY A 1 195 ? 19.614 11.761 -20.214 1.00 95.31 195 GLY A N 1
ATOM 1501 C CA . GLY A 1 195 ? 20.263 12.299 -21.417 1.00 95.31 195 GLY A CA 1
ATOM 1502 C C . GLY A 1 195 ? 19.609 11.909 -22.751 1.00 95.31 195 GLY A C 1
ATOM 1503 O O . GLY A 1 195 ? 19.881 12.541 -23.766 1.00 95.31 195 GLY A O 1
ATOM 1504 N N . VAL A 1 196 ? 18.738 10.896 -22.779 1.00 96.19 196 VAL A N 1
ATOM 1505 C CA . VAL A 1 196 ? 18.045 10.469 -24.008 1.00 96.19 196 VAL A CA 1
ATOM 1506 C C . VAL A 1 196 ? 16.905 11.433 -24.317 1.00 96.19 196 VAL A C 1
ATOM 1508 O O . VAL A 1 196 ? 15.940 11.469 -23.568 1.00 96.19 196 VAL A O 1
ATOM 1511 N N . VAL A 1 197 ? 16.960 12.207 -25.398 1.00 95.81 197 VAL A N 1
ATOM 1512 C CA . VAL A 1 197 ? 15.889 13.164 -25.739 1.00 95.81 197 VAL A CA 1
ATOM 1513 C C . VAL A 1 197 ? 14.630 12.421 -26.197 1.00 95.81 197 VAL A C 1
ATOM 1515 O O . VAL A 1 197 ? 14.682 11.623 -27.129 1.00 95.81 197 VAL A O 1
ATOM 1518 N N . LEU A 1 198 ? 13.491 12.693 -25.551 1.00 94.94 198 LEU A N 1
ATOM 1519 C CA . LEU A 1 198 ? 12.211 12.059 -25.877 1.00 94.94 198 LEU A CA 1
ATOM 1520 C C . LEU A 1 198 ? 11.300 13.000 -26.680 1.00 94.94 198 LEU A C 1
ATOM 1522 O O . LEU A 1 198 ? 11.327 14.214 -26.456 1.00 94.94 198 LEU A O 1
ATOM 1526 N N . PRO A 1 199 ? 10.438 12.462 -27.564 1.00 93.06 199 PRO A N 1
ATOM 1527 C CA . PRO A 1 199 ? 9.376 13.235 -28.194 1.00 93.06 199 PRO A CA 1
ATOM 1528 C C . PRO A 1 199 ? 8.473 13.920 -27.161 1.00 93.06 199 PRO A C 1
ATOM 1530 O O . PRO A 1 199 ? 8.275 13.419 -26.047 1.00 93.06 199 PRO A O 1
ATOM 1533 N N . ARG A 1 200 ? 7.853 15.041 -27.549 1.00 86.81 200 ARG A N 1
ATOM 1534 C CA . ARG A 1 200 ? 6.824 15.699 -26.727 1.00 86.81 200 ARG A CA 1
ATOM 1535 C C . ARG A 1 200 ? 5.702 14.705 -26.397 1.00 86.81 200 ARG A C 1
ATOM 1537 O O . ARG A 1 200 ? 5.305 13.932 -27.262 1.00 86.81 200 ARG A O 1
ATOM 1544 N N . LYS A 1 201 ? 5.171 14.775 -25.168 1.00 86.38 201 LYS A N 1
ATOM 1545 C CA . LYS A 1 201 ? 4.133 13.869 -24.627 1.00 86.38 201 LYS A CA 1
ATOM 1546 C C . LYS A 1 201 ? 4.577 12.407 -24.424 1.00 86.38 201 LYS A C 1
ATOM 1548 O O . LYS A 1 201 ? 3.730 11.525 -24.355 1.00 86.38 201 LYS A O 1
ATOM 1553 N N . SER A 1 202 ? 5.879 12.143 -24.315 1.00 93.12 202 SER A N 1
ATOM 1554 C CA . SER A 1 202 ? 6.373 10.833 -23.861 1.00 93.12 202 SER A CA 1
ATOM 1555 C C . SER A 1 202 ? 6.468 10.795 -22.335 1.00 93.12 202 SER A C 1
ATOM 1557 O O . SER A 1 202 ? 6.862 11.789 -21.721 1.00 93.12 202 SER A O 1
ATOM 1559 N N . ARG A 1 203 ? 6.178 9.646 -21.721 1.00 94.38 203 ARG A N 1
ATOM 1560 C CA . ARG A 1 203 ? 6.450 9.392 -20.301 1.00 94.38 203 ARG A CA 1
ATOM 1561 C C . ARG A 1 203 ? 7.833 8.760 -20.166 1.00 94.38 203 ARG A C 1
ATOM 1563 O O . ARG A 1 203 ? 8.083 7.695 -20.725 1.00 94.38 203 ARG A O 1
ATOM 1570 N N . ARG A 1 204 ? 8.730 9.404 -19.414 1.00 94.75 204 ARG A N 1
ATOM 1571 C CA . ARG A 1 204 ? 10.020 8.813 -19.036 1.00 94.75 204 ARG A CA 1
ATOM 1572 C C . ARG A 1 204 ? 9.884 8.068 -17.717 1.00 94.75 204 ARG A C 1
ATOM 1574 O O . ARG A 1 204 ? 9.392 8.640 -16.750 1.00 94.75 204 ARG A O 1
ATOM 1581 N N . LEU A 1 205 ? 10.444 6.870 -17.661 1.00 94.88 205 LEU A N 1
ATOM 1582 C CA . LEU A 1 205 ? 10.852 6.218 -16.424 1.00 94.88 205 LEU A CA 1
ATOM 1583 C C . LEU A 1 205 ? 12.385 6.147 -16.407 1.00 94.88 205 LEU A C 1
ATOM 1585 O O . LEU A 1 205 ? 13.016 5.798 -17.407 1.00 94.88 205 LEU A O 1
ATOM 1589 N N . ASN A 1 206 ? 13.007 6.532 -15.295 1.00 94.50 206 ASN A N 1
ATOM 1590 C CA . ASN A 1 206 ? 14.459 6.414 -15.168 1.00 94.50 206 ASN A CA 1
ATOM 1591 C C . ASN A 1 206 ? 14.822 4.942 -14.921 1.00 94.50 206 ASN A C 1
ATOM 1593 O O . ASN A 1 206 ? 14.139 4.306 -14.125 1.00 94.50 206 ASN A O 1
ATOM 1597 N N . PRO A 1 207 ? 15.879 4.389 -15.540 1.00 95.31 207 PRO A N 1
ATOM 1598 C CA . PRO A 1 207 ? 16.338 3.041 -15.218 1.00 95.31 207 PRO A CA 1
ATOM 1599 C C . PRO A 1 207 ? 16.542 2.867 -13.706 1.00 95.31 207 PRO A C 1
ATOM 1601 O O . PRO A 1 207 ? 17.146 3.730 -13.066 1.00 95.31 207 PRO A O 1
ATOM 1604 N N . GLY A 1 208 ? 16.021 1.773 -13.147 1.00 94.69 208 GLY A N 1
ATOM 1605 C CA . GLY A 1 208 ? 16.053 1.502 -11.711 1.00 94.69 208 GLY A CA 1
ATOM 1606 C C . GLY A 1 208 ? 14.926 2.154 -10.900 1.00 94.69 208 GLY A C 1
ATOM 1607 O O . GLY A 1 208 ? 14.973 2.095 -9.674 1.00 94.69 208 GLY A O 1
ATOM 1608 N N . PHE A 1 209 ? 13.914 2.765 -11.535 1.00 94.50 209 PHE A N 1
ATOM 1609 C CA . PHE A 1 209 ? 12.730 3.309 -10.844 1.00 94.50 209 PHE A CA 1
ATOM 1610 C C . PHE A 1 209 ? 11.993 2.256 -9.996 1.00 94.50 209 PHE A C 1
ATOM 1612 O O . PHE A 1 209 ? 11.299 2.595 -9.036 1.00 94.50 209 PHE A O 1
ATOM 1619 N N . GLU A 1 210 ? 12.113 0.986 -10.379 1.00 95.25 210 GLU A N 1
ATOM 1620 C CA . GLU A 1 210 ? 11.461 -0.156 -9.758 1.00 95.25 210 GLU A CA 1
ATOM 1621 C C . GLU A 1 210 ? 12.211 -0.693 -8.535 1.00 95.25 210 GLU A C 1
ATOM 1623 O O . GLU A 1 210 ? 11.620 -1.388 -7.714 1.00 95.25 210 GLU A O 1
ATOM 1628 N N . VAL A 1 211 ? 13.504 -0.397 -8.402 1.00 96.50 211 VAL A N 1
ATOM 1629 C CA . VAL A 1 211 ? 14.365 -1.002 -7.379 1.00 96.50 211 VAL A CA 1
ATOM 1630 C C . VAL A 1 211 ? 13.904 -0.587 -5.987 1.00 96.50 211 VAL A C 1
ATOM 1632 O O . VAL A 1 211 ? 13.693 0.589 -5.727 1.00 96.50 211 VAL A O 1
ATOM 1635 N N . GLU A 1 212 ? 13.754 -1.552 -5.079 1.00 97.56 212 GLU A N 1
ATOM 1636 C CA . GLU A 1 212 ? 13.244 -1.362 -3.713 1.00 97.56 212 GLU A CA 1
ATOM 1637 C C . GLU A 1 212 ? 11.809 -0.820 -3.646 1.00 97.56 212 GLU A C 1
ATOM 1639 O O . GLU A 1 212 ? 11.346 -0.377 -2.592 1.00 97.56 212 GLU A O 1
ATOM 1644 N N . ARG A 1 213 ? 11.058 -0.869 -4.749 1.00 97.75 213 ARG A N 1
ATOM 1645 C CA . ARG A 1 213 ? 9.671 -0.418 -4.764 1.00 97.75 213 ARG A CA 1
ATOM 1646 C C . ARG A 1 213 ? 8.766 -1.397 -4.034 1.00 97.75 213 ARG A C 1
ATOM 1648 O O . ARG A 1 213 ? 8.732 -2.582 -4.353 1.00 97.75 213 ARG A O 1
ATOM 1655 N N . LEU A 1 214 ? 7.975 -0.880 -3.102 1.00 98.38 214 LEU A N 1
ATOM 1656 C CA . LEU A 1 214 ? 6.881 -1.616 -2.494 1.00 98.38 214 LEU A CA 1
ATOM 1657 C C . LEU A 1 214 ? 5.786 -1.874 -3.533 1.00 98.38 214 LEU A C 1
ATOM 1659 O O . LEU A 1 214 ? 5.375 -0.962 -4.257 1.00 98.38 214 LEU A O 1
ATOM 1663 N N . CYS A 1 215 ? 5.291 -3.103 -3.566 1.00 98.38 215 CYS A N 1
ATOM 1664 C CA . CYS A 1 215 ? 4.197 -3.518 -4.426 1.00 98.38 215 CYS A CA 1
ATOM 1665 C C . CYS A 1 215 ? 3.194 -4.400 -3.679 1.00 98.38 215 CYS A C 1
ATOM 1667 O O . CYS A 1 215 ? 3.537 -5.046 -2.688 1.00 98.38 215 CYS A O 1
ATOM 1669 N N . GLY A 1 216 ? 1.958 -4.419 -4.167 1.00 98.44 216 GLY A N 1
ATOM 1670 C CA . GLY A 1 216 ? 0.949 -5.413 -3.817 1.00 98.44 216 GLY A CA 1
ATOM 1671 C C . GLY A 1 216 ? 1.014 -6.572 -4.801 1.00 98.44 216 GLY A C 1
ATOM 1672 O O . GLY A 1 216 ? 1.203 -6.349 -5.996 1.00 98.44 216 GLY A O 1
ATOM 1673 N N . LEU A 1 217 ? 0.872 -7.791 -4.300 1.00 98.56 217 LEU A N 1
ATOM 1674 C CA . LEU A 1 217 ? 0.846 -9.021 -5.085 1.00 98.56 217 LEU A CA 1
ATOM 1675 C C . LEU A 1 217 ? -0.579 -9.552 -5.051 1.00 98.56 217 LEU A C 1
ATOM 1677 O O . LEU A 1 217 ? -1.085 -9.850 -3.968 1.00 98.56 217 LEU A O 1
ATOM 1681 N N . GLY A 1 218 ? -1.220 -9.604 -6.213 1.00 98.12 218 GLY A N 1
ATOM 1682 C CA . GLY A 1 218 ? -2.611 -10.009 -6.344 1.00 98.12 218 GLY A CA 1
ATOM 1683 C C . GLY A 1 218 ? -2.779 -11.333 -7.071 1.00 98.12 218 GLY A C 1
ATOM 1684 O O . GLY A 1 218 ? -1.901 -11.763 -7.826 1.00 98.12 218 GLY A O 1
ATOM 1685 N N . ASP A 1 219 ? -3.911 -11.980 -6.826 1.00 97.50 219 ASP A N 1
ATOM 1686 C CA . ASP A 1 219 ? -4.317 -13.197 -7.520 1.00 97.50 219 ASP A CA 1
ATOM 1687 C C . ASP A 1 219 ? -4.993 -12.900 -8.876 1.00 97.50 219 ASP A C 1
ATOM 1689 O O . ASP A 1 219 ? -4.976 -11.777 -9.386 1.00 97.50 219 ASP A O 1
ATOM 1693 N N . GLN A 1 220 ? -5.598 -13.918 -9.492 1.00 95.75 220 GLN A N 1
ATOM 1694 C CA . GLN A 1 220 ? -6.322 -13.789 -10.766 1.00 95.75 220 GLN A CA 1
ATOM 1695 C C . GLN A 1 220 ? -7.539 -12.841 -10.716 1.00 95.75 220 GLN A C 1
ATOM 1697 O O . GLN A 1 220 ? -8.005 -12.393 -11.765 1.00 95.75 220 GLN A O 1
ATOM 1702 N N . ARG A 1 221 ? -8.071 -12.550 -9.523 1.00 94.75 221 ARG A N 1
ATOM 1703 C CA . ARG A 1 221 ? -9.174 -11.608 -9.281 1.00 94.75 221 ARG A CA 1
ATOM 1704 C C . ARG A 1 221 ? -8.674 -10.225 -8.855 1.00 94.75 221 ARG A C 1
ATOM 1706 O O . ARG A 1 221 ? -9.495 -9.342 -8.634 1.00 94.75 221 ARG A O 1
ATOM 1713 N N . ASP A 1 222 ? -7.354 -10.026 -8.806 1.00 92.88 222 ASP A N 1
ATOM 1714 C CA . ASP A 1 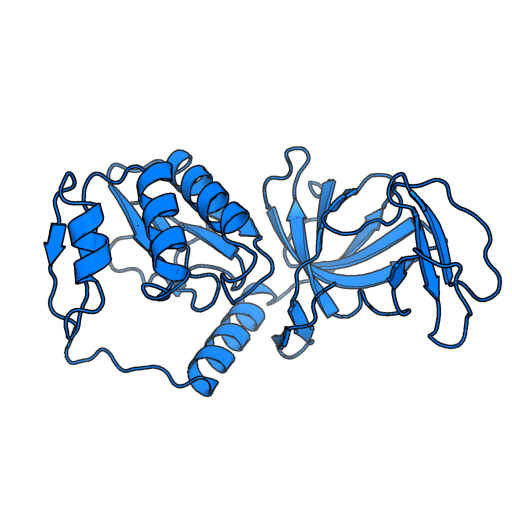222 ? -6.685 -8.847 -8.240 1.00 92.88 222 ASP A CA 1
ATOM 1715 C C . ASP A 1 222 ? -6.887 -8.707 -6.714 1.00 92.88 222 ASP A C 1
ATOM 1717 O O . ASP A 1 222 ? -6.641 -7.636 -6.156 1.00 92.88 222 ASP A O 1
ATOM 1721 N N . ASP A 1 223 ? -7.279 -9.785 -6.017 1.00 95.75 223 ASP A N 1
ATOM 1722 C CA . ASP A 1 223 ? -7.320 -9.814 -4.552 1.00 95.75 223 ASP A CA 1
ATOM 1723 C C . ASP A 1 223 ? -5.889 -9.830 -4.005 1.00 95.75 223 ASP A C 1
ATOM 1725 O O . ASP A 1 223 ? -5.051 -10.617 -4.445 1.00 95.75 223 ASP A O 1
ATOM 1729 N N . THR A 1 224 ? -5.577 -8.957 -3.041 1.00 98.00 224 THR A N 1
ATOM 1730 C CA . THR A 1 224 ? -4.201 -8.825 -2.539 1.00 98.00 224 THR A CA 1
ATOM 1731 C C . THR A 1 224 ? -3.830 -10.006 -1.635 1.00 98.00 224 THR A C 1
ATOM 1733 O O . THR A 1 224 ? -4.262 -10.091 -0.488 1.00 98.00 224 THR A O 1
ATOM 1736 N N . LEU A 1 225 ? -2.939 -10.867 -2.126 1.00 97.81 225 LEU A N 1
ATOM 1737 C CA . LEU A 1 225 ? -2.344 -11.986 -1.387 1.00 97.81 225 LEU A CA 1
ATOM 1738 C C . LEU A 1 225 ? -1.302 -11.515 -0.364 1.00 97.81 225 LEU A C 1
ATOM 1740 O O . LEU A 1 225 ? -1.063 -12.153 0.660 1.00 97.81 225 LEU A O 1
ATOM 1744 N N . GLY A 1 226 ? -0.648 -10.390 -0.647 1.00 98.00 226 GLY A N 1
ATOM 1745 C CA . GLY A 1 226 ? 0.345 -9.787 0.228 1.00 98.00 226 GLY A CA 1
ATOM 1746 C C . GLY A 1 226 ? 1.130 -8.678 -0.458 1.00 98.00 226 GLY A C 1
ATOM 1747 O O . GLY A 1 226 ? 0.739 -8.163 -1.502 1.00 98.00 226 GLY A O 1
ATOM 1748 N N . LEU A 1 227 ? 2.242 -8.284 0.152 1.00 98.44 227 LEU A N 1
ATOM 1749 C CA . LEU A 1 227 ? 3.140 -7.253 -0.347 1.00 98.44 227 LEU A CA 1
ATOM 1750 C C . LEU A 1 227 ? 4.457 -7.881 -0.807 1.00 98.44 227 LEU A C 1
ATOM 1752 O O . LEU A 1 227 ? 4.903 -8.921 -0.312 1.00 98.44 227 LEU A O 1
ATOM 1756 N N . GLY A 1 228 ? 5.114 -7.196 -1.730 1.00 98.31 228 GLY A N 1
ATOM 1757 C CA . GLY A 1 228 ? 6.453 -7.499 -2.203 1.00 98.31 228 GLY A CA 1
ATOM 1758 C C . GLY A 1 228 ? 7.313 -6.245 -2.290 1.00 98.31 228 GLY A C 1
ATOM 1759 O O . GLY A 1 228 ? 6.811 -5.122 -2.282 1.00 98.31 228 GLY A O 1
ATOM 1760 N N . ILE A 1 229 ? 8.621 -6.438 -2.399 1.00 98.50 229 ILE A N 1
ATOM 1761 C CA . ILE A 1 229 ? 9.577 -5.389 -2.754 1.00 98.50 229 ILE A CA 1
ATOM 1762 C C . ILE A 1 229 ? 10.218 -5.789 -4.078 1.00 98.50 229 ILE A C 1
ATOM 1764 O O . ILE A 1 229 ? 10.815 -6.861 -4.166 1.00 98.50 229 ILE A O 1
ATOM 1768 N N . VAL A 1 230 ? 10.088 -4.958 -5.106 1.00 98.19 230 VAL A N 1
ATOM 1769 C CA . VAL A 1 230 ? 10.687 -5.218 -6.417 1.00 98.19 230 VAL A CA 1
ATOM 1770 C C . VAL A 1 230 ? 12.205 -5.058 -6.310 1.00 98.19 230 VAL A C 1
ATOM 1772 O O . VAL A 1 230 ? 12.708 -4.013 -5.904 1.00 98.19 230 VAL A O 1
ATOM 1775 N N . ASP A 1 231 ? 12.947 -6.112 -6.641 1.00 97.25 231 ASP A N 1
ATOM 1776 C CA . ASP A 1 231 ? 14.411 -6.095 -6.663 1.00 97.25 231 ASP A CA 1
ATOM 1777 C C . ASP A 1 231 ? 14.932 -5.606 -8.028 1.00 97.25 231 ASP A C 1
ATOM 1779 O O . ASP A 1 231 ? 15.923 -4.881 -8.069 1.00 97.25 231 ASP A O 1
ATOM 1783 N N . ALA A 1 232 ? 14.299 -6.025 -9.134 1.00 96.94 232 ALA A N 1
ATOM 1784 C CA . ALA A 1 232 ? 14.647 -5.630 -10.505 1.00 96.94 232 ALA A CA 1
ATOM 1785 C C . ALA A 1 232 ? 13.575 -6.075 -11.517 1.00 96.94 232 ALA A C 1
ATOM 1787 O O . ALA A 1 232 ? 12.904 -7.088 -11.296 1.00 96.94 232 ALA A O 1
ATOM 1788 N N . ILE A 1 233 ? 13.497 -5.392 -12.663 1.00 97.62 233 ILE A N 1
ATOM 1789 C CA . ILE A 1 233 ? 12.811 -5.878 -13.872 1.00 97.62 233 ILE A CA 1
ATOM 1790 C C . ILE A 1 233 ? 13.853 -6.236 -14.942 1.00 97.62 233 ILE A C 1
ATOM 1792 O O . ILE A 1 233 ? 14.684 -5.411 -15.320 1.00 97.62 233 ILE A O 1
ATOM 1796 N N . ASP A 1 234 ? 13.794 -7.462 -15.464 1.00 97.19 234 ASP A N 1
ATOM 1797 C CA . ASP A 1 234 ? 14.516 -7.873 -16.670 1.00 97.19 234 ASP A CA 1
ATOM 1798 C C . ASP A 1 234 ? 13.615 -7.605 -17.882 1.00 97.19 234 ASP A C 1
ATOM 1800 O O . ASP A 1 234 ? 12.745 -8.404 -18.230 1.00 97.19 234 ASP A O 1
ATOM 1804 N N . PHE A 1 235 ? 13.805 -6.443 -18.510 1.00 95.94 235 PHE A N 1
ATOM 1805 C CA . PHE A 1 235 ? 13.016 -6.007 -19.666 1.00 95.94 235 PHE A CA 1
ATOM 1806 C C . PHE A 1 235 ? 13.181 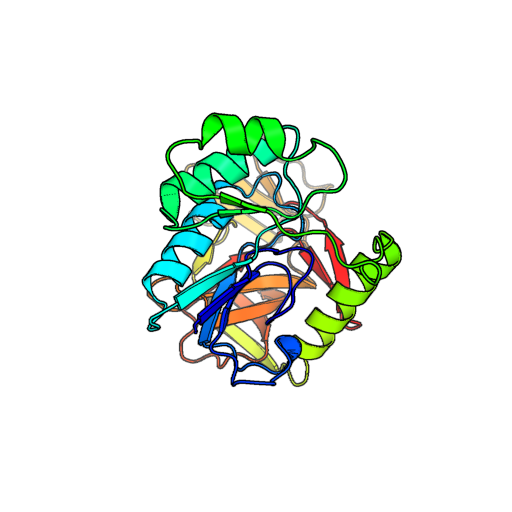-6.920 -20.883 1.00 95.94 235 PHE A C 1
ATOM 1808 O O . PHE A 1 235 ? 12.242 -7.076 -21.659 1.00 95.94 235 PHE A O 1
ATOM 1815 N N . ALA A 1 236 ? 14.353 -7.539 -21.047 1.00 93.81 236 ALA A N 1
ATOM 1816 C CA . ALA A 1 236 ? 14.624 -8.421 -22.176 1.00 93.81 236 ALA A CA 1
ATOM 1817 C C . ALA A 1 236 ? 13.915 -9.768 -22.006 1.00 93.81 236 ALA A C 1
ATOM 1819 O O . ALA A 1 236 ? 13.316 -10.274 -22.950 1.00 93.81 236 ALA A O 1
ATOM 1820 N N . ARG A 1 237 ? 13.956 -10.334 -20.793 1.00 95.69 237 ARG A N 1
ATOM 1821 C CA . ARG A 1 237 ? 13.275 -11.596 -20.465 1.0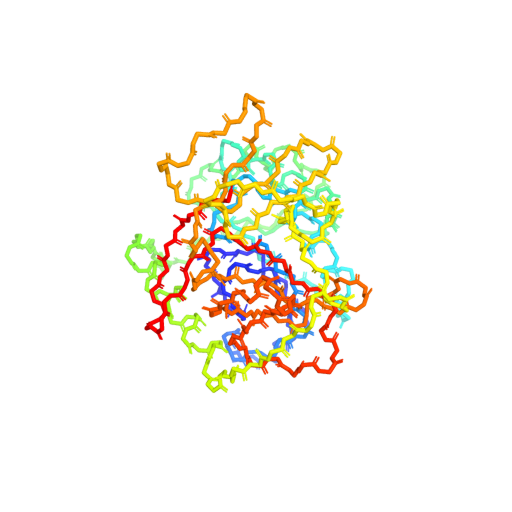0 95.69 237 ARG A CA 1
ATOM 1822 C C . ARG A 1 237 ? 11.822 -11.424 -20.037 1.00 95.69 237 ARG A C 1
ATOM 1824 O O . ARG A 1 237 ? 11.191 -12.426 -19.725 1.00 95.69 237 ARG A O 1
ATOM 1831 N N . ARG A 1 238 ? 11.325 -10.184 -19.966 1.00 96.06 238 ARG A N 1
ATOM 1832 C CA . ARG A 1 238 ? 9.992 -9.834 -19.454 1.00 96.06 238 ARG A CA 1
ATOM 1833 C C . ARG A 1 238 ? 9.716 -10.535 -18.124 1.00 96.06 238 ARG A C 1
ATOM 1835 O O . ARG A 1 238 ? 8.717 -11.220 -17.963 1.00 96.06 238 ARG A O 1
ATOM 1842 N N . SER A 1 239 ? 10.619 -10.381 -17.161 1.00 97.50 239 SER A N 1
ATOM 1843 C CA . SER A 1 239 ? 10.434 -10.944 -15.821 1.00 97.50 239 SER A CA 1
ATOM 1844 C C . SER A 1 239 ? 10.713 -9.916 -14.736 1.00 97.50 239 SER A C 1
ATOM 1846 O O . SER A 1 239 ? 11.465 -8.961 -14.932 1.00 97.50 239 SER A O 1
ATOM 1848 N N . VAL A 1 240 ? 10.089 -10.096 -13.575 1.00 98.19 240 VAL A N 1
ATOM 1849 C CA . VAL A 1 240 ? 10.286 -9.243 -12.400 1.00 98.19 240 VAL A CA 1
ATOM 1850 C C . VAL A 1 240 ? 10.740 -10.086 -11.221 1.00 98.19 240 VAL A C 1
ATOM 1852 O O . VAL A 1 240 ? 10.156 -11.124 -10.909 1.00 98.19 240 VAL A O 1
ATOM 1855 N N . ARG A 1 241 ? 11.798 -9.636 -10.548 1.00 98.38 241 ARG A N 1
ATOM 1856 C CA . ARG A 1 241 ? 12.260 -10.235 -9.299 1.00 98.38 241 ARG A CA 1
ATOM 1857 C C . ARG A 1 241 ? 11.654 -9.479 -8.131 1.00 98.38 241 ARG A C 1
ATOM 1859 O O . ARG A 1 241 ? 11.808 -8.262 -8.039 1.00 98.38 241 ARG A O 1
ATOM 1866 N N . VAL A 1 242 ? 11.006 -10.202 -7.228 1.00 98.38 242 VAL A N 1
ATOM 1867 C CA . VAL A 1 242 ? 10.316 -9.637 -6.066 1.00 98.38 242 VAL A CA 1
ATOM 1868 C C . VAL A 1 242 ? 10.753 -10.364 -4.808 1.00 98.38 242 VAL A C 1
ATOM 1870 O O . VAL A 1 242 ? 10.863 -11.588 -4.787 1.00 98.38 242 VAL A O 1
ATOM 1873 N N . ARG A 1 243 ? 10.958 -9.613 -3.731 1.00 98.00 243 ARG A N 1
ATOM 1874 C CA . ARG A 1 243 ? 11.151 -10.149 -2.389 1.00 98.00 243 ARG A CA 1
ATOM 1875 C C . ARG A 1 243 ? 9.842 -10.111 -1.618 1.00 98.00 243 ARG A C 1
ATOM 1877 O O . ARG A 1 243 ? 9.296 -9.033 -1.393 1.00 98.00 243 ARG A O 1
ATOM 1884 N N . THR A 1 244 ? 9.339 -11.265 -1.203 1.00 98.31 244 THR A N 1
ATOM 1885 C CA . THR A 1 244 ? 8.023 -11.367 -0.557 1.00 98.31 244 THR A CA 1
ATOM 1886 C C . THR A 1 244 ? 7.921 -12.595 0.358 1.00 98.31 244 THR A C 1
ATOM 1888 O O . THR A 1 244 ? 8.638 -13.577 0.140 1.00 98.31 244 THR A O 1
ATOM 1891 N N . PRO A 1 245 ? 7.082 -12.558 1.413 1.00 96.44 245 PRO A N 1
ATOM 1892 C CA . PRO A 1 245 ? 6.676 -13.760 2.141 1.00 96.44 245 PRO A CA 1
ATOM 1893 C C . PRO A 1 245 ? 5.611 -14.599 1.401 1.00 96.44 245 PRO A C 1
ATOM 1895 O O . PRO A 1 245 ? 5.333 -15.717 1.826 1.00 96.44 245 PRO A O 1
ATOM 1898 N N . VAL A 1 246 ? 5.010 -14.084 0.322 1.00 96.38 246 VAL A N 1
ATOM 1899 C CA . VAL A 1 246 ? 3.942 -14.752 -0.443 1.00 96.38 246 VAL A CA 1
ATOM 1900 C C . VAL A 1 246 ? 4.521 -15.834 -1.367 1.00 96.38 246 VAL A C 1
ATOM 1902 O O . VAL A 1 246 ? 5.592 -15.664 -1.951 1.00 96.38 246 VAL A O 1
ATOM 1905 N N . SER A 1 247 ? 3.812 -16.957 -1.513 1.00 93.56 247 SER A N 1
ATOM 1906 C CA . SER A 1 247 ? 4.159 -18.006 -2.483 1.00 93.56 247 SER A CA 1
ATOM 1907 C C . SER A 1 247 ? 3.891 -17.542 -3.917 1.00 93.56 247 SER A C 1
ATOM 1909 O O . SER A 1 247 ? 2.881 -16.905 -4.186 1.00 93.56 247 SER A O 1
ATOM 1911 N N . ALA A 1 248 ? 4.762 -17.905 -4.859 1.00 93.56 248 ALA A N 1
ATOM 1912 C CA . ALA A 1 248 ? 4.649 -17.465 -6.250 1.00 93.56 248 ALA A CA 1
ATOM 1913 C C . ALA A 1 248 ? 3.451 -18.057 -7.017 1.00 93.56 248 ALA A C 1
ATOM 1915 O O . ALA A 1 248 ? 3.060 -17.492 -8.031 1.00 93.56 248 ALA A O 1
ATOM 1916 N N . ALA A 1 249 ? 2.904 -19.194 -6.568 1.00 92.75 249 ALA A N 1
ATOM 1917 C CA . ALA A 1 249 ? 1.972 -20.011 -7.354 1.00 92.75 249 ALA A CA 1
ATOM 1918 C C . ALA A 1 249 ? 0.692 -19.270 -7.775 1.00 92.75 249 ALA A C 1
ATOM 1920 O O . ALA A 1 249 ? 0.231 -19.459 -8.899 1.00 92.75 249 ALA A O 1
ATOM 1921 N N . ASP A 1 250 ? 0.172 -18.409 -6.900 1.00 94.69 250 ASP A N 1
ATOM 1922 C CA . ASP A 1 250 ? -1.126 -17.753 -7.092 1.00 94.69 250 ASP A CA 1
ATOM 1923 C C . ASP A 1 250 ? -0.997 -16.301 -7.577 1.00 94.69 250 ASP A C 1
ATOM 1925 O O . ASP A 1 250 ? -2.000 -15.637 -7.832 1.00 94.69 250 ASP A O 1
ATOM 1929 N N . ILE A 1 251 ? 0.229 -15.786 -7.729 1.00 98.06 251 ILE A N 1
ATOM 1930 C CA . ILE A 1 251 ? 0.462 -14.380 -8.076 1.00 98.06 251 ILE A CA 1
ATOM 1931 C C . ILE A 1 251 ? 0.222 -14.157 -9.571 1.00 98.06 251 ILE A C 1
ATOM 1933 O O . ILE A 1 251 ? 0.974 -14.636 -10.420 1.00 98.06 251 ILE A O 1
ATOM 1937 N N . CYS A 1 252 ? -0.785 -13.347 -9.885 1.00 97.44 252 CYS A N 1
ATOM 1938 C CA . CYS A 1 252 ? -1.160 -12.973 -11.248 1.00 97.44 252 CYS A CA 1
ATOM 1939 C C . CYS A 1 252 ? -1.067 -11.461 -11.499 1.00 97.44 252 CYS A C 1
ATOM 1941 O O . CYS A 1 252 ? -1.009 -11.037 -12.654 1.00 97.44 252 CYS A O 1
ATOM 1943 N N . THR A 1 253 ? -1.015 -10.629 -10.455 1.00 97.75 253 THR A N 1
ATOM 1944 C CA . THR A 1 253 ? -0.861 -9.176 -10.605 1.00 97.75 253 THR A CA 1
ATOM 1945 C C . THR A 1 253 ? 0.189 -8.604 -9.657 1.00 97.75 253 THR A C 1
ATOM 1947 O O . THR A 1 253 ? 0.433 -9.119 -8.564 1.00 97.75 253 THR A O 1
ATOM 1950 N N . LEU A 1 254 ? 0.838 -7.522 -10.092 1.00 97.81 254 LEU A N 1
ATOM 1951 C CA . LEU A 1 254 ? 1.792 -6.754 -9.300 1.00 97.81 254 LEU A CA 1
ATOM 1952 C C . LEU A 1 254 ? 1.437 -5.270 -9.387 1.00 97.81 254 LEU A C 1
ATOM 1954 O O . LEU A 1 254 ? 1.585 -4.640 -10.432 1.00 97.81 254 LEU A O 1
ATOM 1958 N N . ARG A 1 255 ? 0.982 -4.696 -8.274 1.00 97.50 255 ARG A N 1
ATOM 1959 C CA . ARG A 1 255 ? 0.569 -3.292 -8.161 1.00 97.50 255 ARG A CA 1
ATOM 1960 C C . ARG A 1 255 ? 1.681 -2.445 -7.573 1.00 97.50 255 ARG A C 1
ATOM 1962 O O . ARG A 1 255 ? 2.058 -2.654 -6.424 1.00 97.50 255 ARG A O 1
ATOM 1969 N N . PHE A 1 256 ? 2.192 -1.479 -8.328 1.00 96.75 256 PHE A N 1
ATOM 1970 C CA . PHE A 1 256 ? 3.235 -0.582 -7.832 1.00 96.75 256 PHE A CA 1
ATOM 1971 C C . PHE A 1 256 ? 2.681 0.433 -6.822 1.00 96.75 256 PHE A C 1
ATOM 1973 O O . PHE A 1 256 ? 1.611 0.998 -7.022 1.00 96.75 256 PHE A O 1
ATOM 1980 N N . GLY A 1 257 ? 3.427 0.677 -5.740 1.00 96.31 257 GLY A N 1
ATOM 1981 C CA . GLY A 1 257 ? 3.131 1.729 -4.767 1.00 96.31 257 GLY A CA 1
ATOM 1982 C C . GLY A 1 257 ? 4.039 2.958 -4.893 1.00 96.31 257 GLY A C 1
ATOM 1983 O O . GLY A 1 257 ? 5.028 2.981 -5.630 1.00 96.31 257 GLY A O 1
ATOM 1984 N N . GLU A 1 258 ? 3.751 3.979 -4.086 1.00 95.69 258 GLU A N 1
ATOM 1985 C CA . GLU A 1 258 ? 4.544 5.211 -3.975 1.00 95.69 258 GLU A CA 1
ATOM 1986 C C . GLU A 1 258 ? 5.712 5.092 -2.982 1.00 95.69 258 GLU A C 1
ATOM 1988 O O . GLU A 1 258 ? 6.421 6.071 -2.732 1.00 95.69 258 GLU A O 1
ATOM 1993 N N . LEU A 1 259 ? 5.935 3.913 -2.397 1.00 97.06 259 LEU A N 1
ATOM 1994 C CA . LEU A 1 259 ? 6.961 3.701 -1.381 1.00 97.06 259 LEU A CA 1
ATOM 1995 C C . LEU A 1 259 ? 8.145 2.892 -1.890 1.00 97.06 259 LEU A C 1
ATOM 1997 O O . LEU A 1 259 ? 8.005 1.880 -2.565 1.00 97.06 259 LEU A O 1
ATOM 2001 N N . LEU A 1 260 ? 9.321 3.366 -1.511 1.00 97.88 260 LEU A N 1
ATOM 2002 C CA . LEU A 1 260 ? 10.601 2.686 -1.595 1.00 97.88 260 LEU A CA 1
ATOM 2003 C C . LEU A 1 260 ? 10.808 2.107 -0.193 1.00 97.88 260 LEU A C 1
ATOM 2005 O O . LEU A 1 260 ? 10.682 2.861 0.775 1.00 97.88 260 LEU A O 1
ATOM 2009 N N . VAL A 1 261 ? 11.051 0.805 -0.070 1.00 97.69 261 VAL A N 1
ATOM 2010 C CA . VAL A 1 261 ? 11.319 0.130 1.206 1.00 97.69 261 VAL A CA 1
ATOM 2011 C C . VAL A 1 261 ? 12.658 -0.583 1.094 1.00 97.69 261 VAL A C 1
ATOM 2013 O O . VAL A 1 261 ? 12.802 -1.583 0.392 1.00 97.69 261 VAL A O 1
ATOM 2016 N N . HIS A 1 262 ? 13.645 -0.042 1.798 1.00 95.69 262 HIS A N 1
ATOM 2017 C CA . HIS A 1 262 ? 15.015 -0.530 1.781 1.00 95.69 262 HIS A CA 1
ATOM 2018 C C . HIS A 1 262 ? 15.157 -1.840 2.565 1.00 95.69 262 HIS A C 1
ATOM 2020 O O . HIS A 1 262 ? 14.292 -2.224 3.358 1.00 95.69 262 HIS A O 1
ATOM 2026 N N . ARG A 1 263 ? 16.295 -2.525 2.401 1.00 89.69 263 ARG A N 1
ATOM 2027 C CA . ARG A 1 263 ? 16.580 -3.789 3.114 1.00 89.69 263 ARG A CA 1
ATOM 2028 C C . ARG A 1 263 ? 16.499 -3.694 4.641 1.00 89.69 263 ARG A C 1
ATOM 2030 O O . ARG A 1 263 ? 16.176 -4.685 5.285 1.00 89.69 263 ARG A O 1
ATOM 2037 N N . ASP A 1 264 ? 16.788 -2.532 5.213 1.00 91.75 264 ASP A N 1
ATOM 2038 C CA . ASP A 1 264 ? 16.707 -2.273 6.655 1.00 91.75 264 ASP A CA 1
ATOM 2039 C C . ASP A 1 264 ? 15.319 -1.800 7.121 1.00 91.75 264 ASP A C 1
ATOM 2041 O O . ASP A 1 264 ? 15.152 -1.420 8.284 1.00 91.75 264 ASP A O 1
ATOM 2045 N N . ALA A 1 265 ? 14.327 -1.877 6.227 1.00 94.81 265 ALA A N 1
ATOM 2046 C CA . ALA A 1 265 ? 12.942 -1.452 6.384 1.00 94.81 265 ALA A CA 1
ATOM 2047 C C . ALA A 1 265 ? 12.715 0.066 6.436 1.00 94.81 265 ALA A C 1
ATOM 2049 O O . ALA A 1 265 ? 11.568 0.494 6.599 1.00 94.81 265 ALA A O 1
ATOM 2050 N N . ARG A 1 266 ? 13.757 0.893 6.242 1.00 96.44 266 ARG A N 1
ATOM 2051 C CA . ARG A 1 266 ? 13.565 2.335 6.034 1.00 96.44 266 ARG A CA 1
ATOM 2052 C C . ARG A 1 266 ? 12.722 2.570 4.794 1.00 96.44 266 ARG A C 1
ATOM 2054 O O . ARG A 1 266 ? 12.862 1.861 3.799 1.00 96.44 266 ARG A O 1
ATOM 2061 N N . HIS A 1 267 ? 11.878 3.595 4.850 1.00 96.38 267 HIS A N 1
ATOM 2062 C CA . HIS A 1 267 ? 10.959 3.886 3.760 1.00 96.38 267 HIS A CA 1
ATOM 2063 C C . HIS A 1 267 ? 11.019 5.342 3.282 1.00 96.38 267 HIS A C 1
ATOM 2065 O O . HIS A 1 267 ? 11.155 6.287 4.071 1.00 96.38 267 HIS A O 1
ATOM 2071 N N . GLN A 1 268 ? 10.837 5.523 1.976 1.00 96.38 268 GLN A N 1
ATOM 2072 C CA . GLN A 1 268 ? 10.797 6.821 1.308 1.00 96.38 268 GLN A CA 1
ATOM 2073 C C . GLN A 1 268 ? 9.615 6.888 0.343 1.00 96.38 268 GLN A C 1
ATOM 2075 O O . GLN A 1 268 ? 9.334 5.935 -0.377 1.00 96.38 268 GLN A O 1
ATOM 2080 N N . ARG A 1 269 ? 8.931 8.034 0.298 1.00 95.00 269 ARG A N 1
ATOM 2081 C CA . ARG A 1 269 ? 7.914 8.293 -0.722 1.00 95.00 269 ARG A CA 1
ATOM 2082 C C . ARG A 1 269 ? 8.581 8.784 -2.004 1.00 95.00 269 ARG A C 1
ATOM 2084 O O . ARG A 1 269 ? 9.288 9.787 -1.970 1.00 95.00 269 ARG A O 1
ATOM 2091 N N . VAL A 1 270 ? 8.316 8.097 -3.108 1.00 93.31 270 VAL A N 1
ATOM 2092 C CA . VAL A 1 270 ? 8.706 8.480 -4.470 1.00 93.31 270 VAL A CA 1
ATOM 2093 C C . VAL A 1 270 ? 7.511 8.169 -5.375 1.00 93.31 270 VAL A C 1
ATOM 2095 O O . VAL A 1 270 ? 7.256 6.993 -5.624 1.00 93.31 270 VAL A O 1
ATOM 2098 N N . PRO A 1 271 ? 6.721 9.170 -5.788 1.00 85.75 271 PRO A N 1
ATOM 2099 C CA . PRO A 1 271 ? 5.627 8.966 -6.737 1.00 85.75 271 PRO A CA 1
ATOM 2100 C C . PRO A 1 271 ? 6.136 8.445 -8.091 1.00 85.75 271 PRO A C 1
ATOM 2102 O O . PRO A 1 271 ? 7.295 8.683 -8.440 1.00 85.75 271 PRO 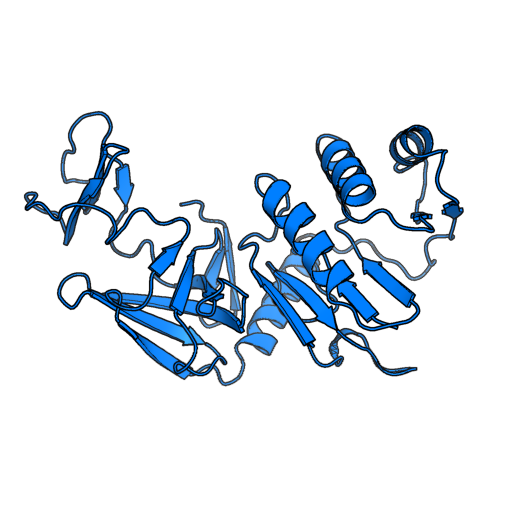A O 1
ATOM 2105 N N . LEU A 1 272 ? 5.272 7.731 -8.817 1.00 74.75 272 LEU A N 1
ATOM 2106 C CA . LEU A 1 272 ? 5.538 7.163 -10.149 1.00 74.75 272 LEU A CA 1
ATOM 2107 C C . LEU A 1 272 ? 5.164 8.117 -11.284 1.00 74.75 272 LEU A C 1
ATOM 2109 O O . LEU A 1 272 ? 4.291 8.982 -11.067 1.00 74.75 272 LEU A O 1
#

Radius of gyration: 20.55 Å; chains: 1; bounding box: 49×40×60 Å

Sequence (272 aa):
MAFVDADIGQKDVGPSASVTLAYPQPGQALADATLAALHFVGAVNPMGHFLSLVTATRDLADRAEADVVVVDTTGLVQGPGRALKDQLIHAVRPDLLIALQREDELEPLLQGNRHLPVLRLAVSPKARSRSDRARRWAREERFRAYFRGAKSITLDLERTVLREMPLFAGRQEWFPGAVWAERTAEGLVVVAPPGVVLPRKSRRLNPGFEVERLCGLGDQRDDTLGLGIVDAIDFARRSVRVRTPVSAADICTLRFGELLVHRDARHQRVPL

Secondary structure (DSSP, 8-state):
-EEEE--TTS-SSS-TTEEEEE-PPTT--GGGSPEEEEEE---SS-TT-HHHHHHHHHHHHHT--SS-EEEE--S--STHHHHHHHHHHHHH--S-EEEEESSSTTHHHHHHTTTS-EEEEEPPTT-PPPPHHHHHHHHHHHHHHHTTT-EEEEEETTTSEEES--SSSSEE---TT-SEEEEETTEEEEE--TTSPPPTTPEEE-TTTTTTEEEEEE-TT--EEEEEEEEEEETTTTEEEEEESS-GGG--EEEEEEEEE-TTS-EEE---

pLDDT: mean 94.93, std 3.57, range [74.75, 98.56]

InterPro domains:
  IPR027417 P-loop containing nucleoside triphosphate hydrolase [G3DSA:3.40.50.300] (1-154)
  IPR032319 Clp1, P-loop domain [PF16575] (2-149)
  IPR045116 Clp1/Grc3 [PTHR12755] (2-248)

Foldseek 3Di:
DKEWELQLLADQAAAHQKTWIFDDDVPGRSPPTDTPAIDHQQDNDCVVRLVVSLVRSLVNLVVDDDPDYHYHHHPQCDDVNLVSVVSNCVRNVDQEAEDEDDDCSCVVSCVVVVVHHYHYDYDDPPDDDQDPVRSQVSNLVSLCVFLVVWDKDKDAQVQEPEAPDPPPQFQWDDDPQFPTWGQDPQGIETAHDPPRDDDPSYHYDDACNQAQWKKFFAFPVRGGPDIWGWHHAPNVRRMTITTHPDDPPGGRYIYTHQWRQDPSRRIDGHHD

Organism: NCBI:txid415747